Protein AF-A0A2D9E2N6-F1 (afdb_monomer)

Secondary structure (DSSP, 8-state):
-----------PPPEEEE-STTGGG--EEEEEEEETTEEEEEEEEEEEEE-SSTTEEEEEEEEEEEEEEE-SSPEEEEEEEEETTTTEEEEEEEET----EEEEEEEEEETTSPEEEEEEEEP-TTTTTTT---TTTEEEETTEEEEPPPTTT--GGGHHHHHHHH-SS------------GGGGSBTSEEEEE-

pLDDT: mean 78.21, std 20.63, range [32.94, 97.94]

Mean predicted aligned error: 11.0 Å

Structure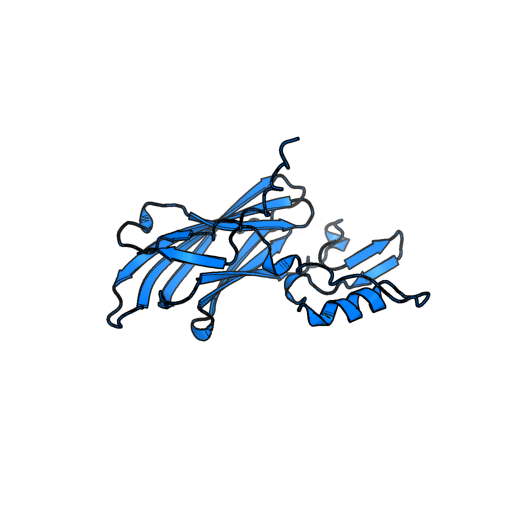 (mmCIF, N/CA/C/O backbone):
data_AF-A0A2D9E2N6-F1
#
_entry.id   AF-A0A2D9E2N6-F1
#
loop_
_atom_site.group_PDB
_atom_site.id
_atom_site.type_symbol
_atom_site.label_atom_id
_atom_site.label_alt_id
_atom_site.label_comp_id
_atom_site.label_asym_id
_atom_site.label_entity_id
_atom_site.label_seq_id
_atom_site.pdbx_PDB_ins_code
_atom_site.Cartn_x
_atom_site.Cartn_y
_atom_site.Cartn_z
_atom_site.occupancy
_atom_site.B_iso_or_equiv
_atom_site.auth_seq_id
_atom_site.auth_comp_id
_atom_site.auth_asym_id
_atom_site.auth_atom_id
_atom_site.pdbx_PDB_model_num
ATOM 1 N N . MET A 1 1 ? -44.372 2.810 -27.149 1.00 39.06 1 MET A N 1
ATOM 2 C CA . MET A 1 1 ? -42.988 3.318 -27.246 1.00 39.06 1 MET A CA 1
ATOM 3 C C . MET A 1 1 ? -42.534 3.591 -25.827 1.00 39.06 1 MET A C 1
ATOM 5 O O . MET A 1 1 ? -42.860 4.634 -25.280 1.00 39.06 1 MET A O 1
ATOM 9 N N . GLU A 1 2 ? -41.913 2.600 -25.196 1.00 34.12 2 GLU A N 1
ATOM 10 C CA . GLU A 1 2 ? -41.367 2.739 -23.847 1.00 34.12 2 GLU A CA 1
ATOM 11 C C . GLU A 1 2 ? -39.975 3.356 -23.962 1.00 34.12 2 GLU A C 1
ATOM 13 O O . GLU A 1 2 ? -39.078 2.809 -24.605 1.00 34.12 2 GLU A O 1
ATOM 18 N N . THR A 1 3 ? -39.817 4.546 -23.396 1.00 38.75 3 THR A N 1
ATOM 19 C CA . THR A 1 3 ? -38.529 5.211 -23.236 1.00 38.75 3 THR A CA 1
ATOM 20 C C . THR A 1 3 ? -37.685 4.398 -22.263 1.00 38.75 3 THR A C 1
ATOM 22 O O . THR A 1 3 ? -37.942 4.414 -21.062 1.00 38.75 3 THR A O 1
ATOM 25 N N . GLN A 1 4 ? -36.683 3.689 -22.787 1.00 39.91 4 GLN A N 1
ATOM 26 C CA . GLN A 1 4 ? -35.625 3.088 -21.982 1.00 39.91 4 GLN A CA 1
ATOM 27 C C . GLN A 1 4 ? -34.952 4.192 -21.160 1.00 39.91 4 GLN A C 1
ATOM 29 O O . GLN A 1 4 ? -34.248 5.052 -21.694 1.00 39.91 4 GLN A O 1
ATOM 34 N N . THR A 1 5 ? -35.185 4.175 -19.852 1.00 38.62 5 THR A N 1
ATOM 35 C CA . THR A 1 5 ? -34.386 4.899 -18.871 1.00 38.62 5 THR A CA 1
ATOM 36 C C . THR A 1 5 ? -32.952 4.405 -19.009 1.00 38.62 5 THR A C 1
ATOM 38 O O . THR A 1 5 ? -32.629 3.270 -18.666 1.00 38.62 5 THR A O 1
ATOM 41 N N . ARG A 1 6 ? -32.082 5.248 -19.576 1.00 34.31 6 ARG A N 1
ATOM 42 C CA . ARG A 1 6 ? -30.637 5.021 -19.556 1.00 34.31 6 ARG A CA 1
ATOM 43 C C . ARG A 1 6 ? -30.238 4.820 -18.099 1.00 34.31 6 ARG A C 1
ATOM 45 O O . ARG A 1 6 ? -30.447 5.719 -17.289 1.00 34.31 6 ARG A O 1
ATOM 52 N N . PHE A 1 7 ? -29.694 3.649 -17.780 1.00 37.78 7 PHE A N 1
ATOM 53 C CA . PHE A 1 7 ? -29.024 3.420 -16.510 1.00 37.78 7 PHE A CA 1
ATOM 54 C C . PHE A 1 7 ? -27.983 4.531 -16.339 1.00 37.78 7 PHE A C 1
ATOM 56 O O . PHE A 1 7 ? -27.039 4.633 -17.125 1.00 37.78 7 PHE A O 1
ATOM 63 N N . SER A 1 8 ? -28.192 5.402 -15.352 1.00 40.81 8 SER A N 1
ATOM 64 C CA . SER A 1 8 ? -27.125 6.240 -14.818 1.00 40.81 8 SER A CA 1
ATOM 65 C C . SER A 1 8 ? -25.953 5.321 -14.469 1.00 40.81 8 SER A C 1
ATOM 67 O O . SER A 1 8 ? -26.214 4.209 -13.993 1.00 40.81 8 SER A O 1
ATOM 69 N N . PRO A 1 9 ? -24.689 5.725 -14.701 1.00 41.38 9 PRO A N 1
ATOM 70 C CA . PRO A 1 9 ? -23.566 4.939 -14.213 1.00 41.38 9 PRO A CA 1
ATOM 71 C C . PRO A 1 9 ? -23.822 4.696 -12.728 1.00 41.38 9 PRO A C 1
ATOM 73 O O . PRO A 1 9 ? -24.046 5.658 -11.996 1.00 41.38 9 PRO A O 1
ATOM 76 N N . LEU A 1 10 ? -23.913 3.422 -12.325 1.00 42.06 10 LEU A N 1
ATOM 77 C CA . LEU A 1 10 ? -23.940 3.040 -10.918 1.00 42.06 10 LEU A CA 1
ATOM 78 C C . LEU A 1 10 ? -22.851 3.885 -10.253 1.00 42.06 10 LEU A C 1
ATOM 80 O O . LEU A 1 10 ? -21.692 3.780 -10.664 1.00 42.06 10 LEU A O 1
ATOM 84 N N . GLU A 1 11 ? -23.205 4.748 -9.299 1.00 46.69 11 GLU A N 1
ATOM 85 C CA . GLU A 1 11 ? -22.204 5.278 -8.380 1.00 46.69 11 GLU A CA 1
ATOM 86 C C . GLU A 1 11 ? -21.484 4.045 -7.842 1.00 46.69 11 GLU A C 1
ATOM 88 O O . GLU A 1 11 ? -22.114 3.173 -7.236 1.00 46.69 11 GLU A O 1
ATOM 93 N N . ALA A 1 12 ? -20.215 3.877 -8.224 1.00 55.06 12 ALA A N 1
ATOM 94 C CA . ALA A 1 12 ? -19.455 2.700 -7.849 1.00 55.06 12 ALA A CA 1
ATOM 95 C C . ALA A 1 12 ? -19.538 2.599 -6.326 1.00 55.06 12 ALA A C 1
ATOM 97 O O . ALA A 1 12 ? -19.229 3.572 -5.637 1.00 55.06 12 ALA A O 1
ATOM 98 N N . ALA A 1 13 ? -20.038 1.469 -5.819 1.00 59.41 13 ALA A N 1
ATOM 99 C CA . ALA A 1 13 ? -20.183 1.284 -4.385 1.00 59.41 13 ALA A CA 1
ATOM 100 C C . ALA A 1 13 ? -18.835 1.610 -3.717 1.00 59.41 13 ALA A C 1
ATOM 102 O O . ALA A 1 13 ? -17.804 1.132 -4.204 1.00 59.41 13 ALA A O 1
ATOM 103 N N . PRO A 1 14 ? -18.819 2.448 -2.663 1.00 71.12 14 PRO A N 1
ATOM 104 C CA . PRO A 1 14 ? -17.573 2.829 -2.017 1.00 71.12 14 PRO A CA 1
ATOM 105 C C . PRO A 1 14 ? -16.876 1.569 -1.508 1.00 71.12 14 PRO A C 1
ATOM 107 O O . PRO A 1 14 ? -17.533 0.648 -1.012 1.00 71.12 14 PRO A O 1
ATOM 110 N N . GLY A 1 15 ? -15.552 1.517 -1.642 1.00 80.94 15 GLY A N 1
ATOM 111 C CA . GLY A 1 15 ? -14.784 0.441 -1.035 1.00 80.94 15 GLY A CA 1
ATOM 112 C C . GLY A 1 15 ? -14.938 0.489 0.487 1.00 80.94 15 GLY A C 1
ATOM 113 O O . GLY A 1 15 ? -15.148 1.553 1.071 1.00 80.94 15 GLY A O 1
ATOM 114 N N . LEU A 1 16 ? -14.881 -0.673 1.132 1.00 89.75 16 LEU A N 1
ATOM 115 C CA . LEU A 1 16 ? -15.120 -0.814 2.566 1.00 89.75 16 LEU A CA 1
ATOM 116 C C . LEU A 1 16 ? -13.914 -1.462 3.228 1.00 89.75 16 LEU A C 1
ATOM 118 O O . LEU A 1 16 ? -13.343 -2.411 2.687 1.00 89.75 16 LEU A O 1
ATOM 122 N N . ILE A 1 17 ? -13.576 -0.981 4.420 1.00 92.88 17 ILE A N 1
ATOM 123 C CA . ILE A 1 17 ? -12.565 -1.588 5.277 1.00 92.88 17 ILE A CA 1
ATOM 124 C C . ILE A 1 17 ? -13.119 -1.789 6.680 1.00 92.88 17 ILE A C 1
ATOM 126 O O . ILE A 1 17 ? -13.617 -0.866 7.311 1.00 92.88 17 ILE A O 1
ATOM 130 N N . TYR A 1 18 ? -13.046 -3.019 7.170 1.00 94.50 18 TYR A N 1
ATOM 131 C CA . TYR A 1 18 ? -13.502 -3.388 8.498 1.00 94.50 18 TYR A CA 1
ATOM 132 C C . TYR A 1 18 ? -12.356 -3.296 9.510 1.00 94.50 18 TYR A C 1
ATOM 134 O O . TYR A 1 18 ? -11.369 -4.026 9.402 1.00 94.50 18 TYR A O 1
ATOM 142 N N . LEU A 1 19 ? -12.508 -2.428 10.507 1.00 93.88 19 LEU A N 1
ATOM 143 C CA . LEU A 1 19 ? -11.569 -2.200 11.609 1.00 93.88 19 LEU A CA 1
ATOM 144 C C . LEU A 1 19 ? -12.144 -2.620 12.972 1.00 93.88 19 LEU A C 1
ATOM 146 O O . LEU A 1 19 ? -11.616 -2.243 14.009 1.00 93.88 19 LEU A O 1
ATOM 150 N N . GLY A 1 20 ? -13.210 -3.420 12.995 1.00 91.19 20 GLY A N 1
ATOM 151 C CA . GLY A 1 20 ? -13.791 -3.910 14.242 1.00 91.19 20 GLY A CA 1
ATOM 152 C C . GLY A 1 20 ? -13.027 -5.052 14.914 1.00 91.19 20 GLY A C 1
ATOM 153 O O . GLY A 1 20 ? -12.022 -5.559 14.425 1.00 91.19 20 GLY A O 1
ATOM 154 N N . SER A 1 21 ? -13.565 -5.556 16.029 1.00 89.38 21 SER A N 1
ATOM 155 C CA . SER A 1 21 ? -12.918 -6.583 16.881 1.00 89.38 21 SER A CA 1
ATOM 156 C C . SER A 1 21 ? -12.482 -7.875 16.165 1.00 89.38 21 SER A C 1
ATOM 158 O O . SER A 1 21 ? -11.595 -8.589 16.640 1.00 89.38 21 SER A O 1
ATOM 160 N N . LYS A 1 22 ? -13.099 -8.200 15.022 1.00 92.56 22 LYS A N 1
ATOM 161 C CA . LYS A 1 22 ? -12.789 -9.391 14.213 1.00 92.56 22 LYS A CA 1
ATOM 162 C C . LYS A 1 22 ? -11.936 -9.086 12.978 1.00 92.56 22 LYS A C 1
ATOM 164 O O . LYS A 1 22 ? -11.723 -9.998 12.184 1.00 92.56 22 LYS A O 1
ATOM 169 N N . ALA A 1 23 ? -11.445 -7.856 12.808 1.00 93.75 23 ALA A N 1
ATOM 170 C CA . ALA A 1 23 ? -10.694 -7.430 11.626 1.00 93.75 23 ALA A CA 1
ATOM 171 C C . ALA A 1 23 ? -9.481 -8.327 11.331 1.00 93.75 23 ALA A C 1
ATOM 173 O O . ALA A 1 23 ? -9.210 -8.636 10.173 1.00 93.75 23 ALA A O 1
ATOM 174 N N . LYS A 1 24 ? -8.844 -8.868 12.377 1.00 95.06 24 LYS A N 1
ATOM 175 C CA . LYS A 1 24 ? -7.692 -9.779 12.267 1.00 95.06 24 LYS A CA 1
ATOM 176 C C . LYS A 1 24 ? -7.987 -11.097 11.545 1.00 95.06 24 LYS A C 1
ATOM 178 O O . LYS A 1 24 ? -7.063 -11.785 11.132 1.00 95.06 24 LYS A O 1
ATOM 183 N N . ASN A 1 25 ? -9.260 -11.474 11.429 1.00 95.25 25 ASN A N 1
ATOM 184 C CA . ASN A 1 25 ? -9.675 -12.706 10.760 1.00 95.25 25 ASN A CA 1
ATOM 185 C C . ASN A 1 25 ? -9.841 -12.517 9.246 1.00 95.25 25 ASN A C 1
ATOM 187 O O . ASN A 1 25 ? -10.042 -13.499 8.532 1.00 95.25 25 ASN A O 1
ATOM 191 N N . TYR A 1 26 ? -9.798 -11.275 8.760 1.00 94.50 26 TYR A N 1
ATOM 192 C CA . TYR A 1 26 ? -10.034 -10.950 7.364 1.00 94.50 26 TYR A CA 1
ATOM 193 C C . TYR A 1 26 ? -8.767 -10.406 6.724 1.00 94.50 26 TYR A C 1
ATOM 195 O O . TYR A 1 26 ? -8.172 -9.436 7.191 1.00 94.50 26 TYR A O 1
ATOM 203 N N . ARG A 1 27 ? -8.410 -11.005 5.590 1.00 95.38 27 ARG A N 1
ATOM 204 C CA . ARG A 1 27 ? -7.435 -10.444 4.665 1.00 95.38 27 ARG A CA 1
ATOM 205 C C . ARG A 1 27 ? -8.183 -9.532 3.699 1.00 95.38 27 ARG A C 1
ATOM 207 O O . ARG A 1 27 ? -8.903 -10.017 2.829 1.00 95.38 27 ARG A O 1
ATOM 214 N N . GLN A 1 28 ? -8.061 -8.226 3.899 1.00 94.25 28 GLN A N 1
ATOM 215 C CA . GLN A 1 28 ? -8.859 -7.226 3.190 1.00 94.25 28 GLN A CA 1
ATOM 216 C C . GLN A 1 28 ? -8.033 -6.594 2.073 1.00 94.25 28 GLN A C 1
ATOM 218 O O . GLN A 1 28 ? -6.901 -6.186 2.316 1.00 94.25 28 GLN A O 1
ATOM 223 N N . VAL A 1 29 ? -8.574 -6.513 0.856 1.00 93.00 29 VAL A N 1
ATOM 224 C CA . VAL A 1 29 ? -7.901 -5.821 -0.256 1.00 93.00 29 VAL A CA 1
ATOM 225 C C . VAL A 1 29 ? -7.951 -4.323 0.018 1.00 93.00 29 VAL A C 1
ATOM 227 O O . VAL A 1 29 ? -9.037 -3.765 0.133 1.00 93.00 29 VAL A O 1
ATOM 230 N N . VAL A 1 30 ? -6.785 -3.685 0.106 1.00 92.50 30 VAL A N 1
ATOM 231 C CA . VAL A 1 30 ? -6.668 -2.246 0.396 1.00 92.50 30 VAL A CA 1
ATOM 232 C C . VAL A 1 30 ? -6.219 -1.425 -0.803 1.00 92.50 30 VAL A C 1
ATOM 234 O O . VAL A 1 30 ? -6.376 -0.215 -0.818 1.00 92.50 30 VAL A O 1
ATOM 237 N N . TYR A 1 31 ? -5.626 -2.065 -1.809 1.00 91.06 31 TYR A N 1
ATOM 238 C CA . TYR A 1 31 ? -5.172 -1.388 -3.017 1.00 91.06 31 TYR A CA 1
ATOM 239 C C . TYR A 1 31 ? -5.008 -2.401 -4.147 1.00 91.06 31 TYR A C 1
ATOM 241 O O . TYR A 1 31 ? -4.494 -3.498 -3.926 1.00 91.06 31 TYR A O 1
ATOM 249 N N . ALA A 1 32 ? -5.399 -2.044 -5.367 1.00 89.38 32 ALA A N 1
ATOM 250 C CA . ALA A 1 32 ? -5.120 -2.840 -6.558 1.00 89.38 32 ALA A CA 1
ATOM 251 C C . ALA A 1 32 ? -4.825 -1.939 -7.759 1.00 89.38 32 ALA A C 1
ATOM 253 O O . ALA A 1 32 ? -5.494 -0.928 -7.983 1.00 89.38 32 ALA A O 1
ATOM 254 N N . SER A 1 33 ? -3.813 -2.308 -8.544 1.00 87.81 33 SER A N 1
ATOM 255 C CA . SER A 1 33 ? -3.361 -1.505 -9.680 1.00 87.81 33 SER A CA 1
ATOM 256 C C . SER A 1 33 ? -2.584 -2.343 -10.696 1.00 87.81 33 SER A C 1
ATOM 258 O O . SER A 1 33 ? -2.260 -3.509 -10.461 1.00 87.81 33 SER A O 1
ATOM 260 N N . GLN A 1 34 ? -2.290 -1.731 -11.840 1.00 87.62 34 GLN A N 1
ATOM 261 C CA . GLN A 1 34 ? -1.449 -2.288 -12.887 1.00 87.62 34 GLN A CA 1
ATOM 262 C C . GLN A 1 34 ? -0.355 -1.276 -13.232 1.00 87.62 34 GLN A C 1
ATOM 264 O O . GLN A 1 34 ? -0.668 -0.153 -13.618 1.00 87.62 34 GLN A O 1
ATOM 269 N N . ILE A 1 35 ? 0.909 -1.682 -13.101 1.00 88.06 35 ILE A N 1
ATOM 270 C CA . ILE A 1 35 ? 2.086 -0.879 -13.476 1.00 88.06 35 ILE A CA 1
ATOM 271 C C . ILE A 1 35 ? 3.086 -1.759 -14.215 1.00 88.06 35 ILE A C 1
ATOM 273 O O . ILE A 1 35 ? 3.171 -2.956 -13.937 1.00 88.06 35 ILE A O 1
ATOM 277 N N . TYR A 1 36 ? 3.813 -1.200 -15.181 1.00 88.19 36 TYR A N 1
ATOM 278 C CA . TYR A 1 36 ? 4.722 -1.964 -16.050 1.00 88.19 36 TYR A CA 1
ATOM 279 C C . TYR A 1 36 ? 4.071 -3.218 -16.673 1.00 88.19 36 TYR A C 1
ATOM 281 O O . TYR A 1 36 ? 4.642 -4.314 -16.692 1.00 88.19 36 TYR A O 1
ATOM 289 N N . GLY A 1 37 ? 2.801 -3.108 -17.077 1.00 84.50 37 GLY A N 1
ATOM 290 C CA . GLY A 1 37 ? 2.029 -4.242 -17.595 1.00 84.50 37 GLY A CA 1
ATOM 291 C C . GLY A 1 37 ? 1.763 -5.367 -16.579 1.00 84.50 37 GLY A C 1
ATOM 292 O O . GLY A 1 37 ? 1.299 -6.435 -16.974 1.00 84.50 37 GLY A O 1
ATOM 293 N N . SER A 1 38 ? 2.030 -5.138 -15.291 1.00 89.50 38 SER A N 1
ATOM 294 C CA . SER A 1 38 ? 1.941 -6.122 -14.211 1.00 89.50 38 SER A CA 1
ATOM 295 C C . SER A 1 38 ? 0.833 -5.745 -13.228 1.00 89.50 38 SER A C 1
ATOM 297 O O . SER A 1 38 ? 0.848 -4.661 -12.650 1.00 89.50 38 SER A O 1
ATOM 299 N N . PHE A 1 39 ? -0.157 -6.626 -13.069 1.00 91.56 39 PHE A N 1
ATOM 300 C CA . PHE A 1 39 ? -1.274 -6.455 -12.142 1.00 91.56 39 PHE A CA 1
ATOM 301 C C . PHE A 1 39 ? -0.941 -7.047 -10.773 1.00 91.56 39 PHE A C 1
ATOM 303 O O . PHE A 1 39 ? -0.502 -8.201 -10.663 1.00 91.56 39 PHE A O 1
ATOM 310 N N . PHE A 1 40 ? -1.205 -6.263 -9.733 1.00 92.50 40 PHE A N 1
ATOM 311 C CA . PHE A 1 40 ? -0.945 -6.624 -8.349 1.00 92.50 40 PHE A CA 1
ATOM 312 C C . PHE A 1 40 ? -2.032 -6.070 -7.425 1.00 92.50 40 PHE A C 1
ATOM 314 O O . PHE A 1 40 ? -2.762 -5.131 -7.755 1.00 92.50 40 PHE A O 1
ATOM 321 N N . LEU A 1 41 ? -2.108 -6.659 -6.238 1.00 93.81 41 LEU A N 1
ATOM 322 C CA . LEU A 1 41 ? -2.974 -6.211 -5.157 1.00 93.81 41 LEU A CA 1
ATOM 323 C C . LEU A 1 41 ? -2.193 -6.162 -3.850 1.00 93.81 41 LEU A C 1
ATOM 325 O O . LEU A 1 41 ? -1.259 -6.936 -3.651 1.00 93.81 41 LEU A O 1
ATOM 329 N N . VAL A 1 42 ? -2.595 -5.270 -2.956 1.00 95.19 42 VAL A N 1
ATOM 330 C CA . VAL A 1 42 ? -2.105 -5.181 -1.585 1.00 95.19 42 VAL A CA 1
ATOM 331 C C . VAL A 1 42 ? -3.264 -5.522 -0.669 1.00 95.19 42 VAL A C 1
ATOM 333 O O . VAL A 1 42 ? -4.347 -4.943 -0.762 1.00 95.19 42 VAL A O 1
ATOM 336 N N . ASN A 1 43 ? -3.030 -6.485 0.210 1.00 96.19 43 ASN A N 1
ATOM 337 C CA . ASN A 1 43 ? -3.953 -6.851 1.268 1.00 96.19 43 ASN A CA 1
ATOM 338 C C . ASN A 1 43 ? -3.463 -6.312 2.606 1.00 96.19 43 ASN A C 1
ATOM 340 O O . ASN A 1 43 ? -2.259 -6.313 2.836 1.00 96.19 43 ASN A O 1
ATOM 344 N N . GLY A 1 44 ? -4.382 -5.942 3.492 1.00 96.62 44 GLY A N 1
ATOM 345 C CA . GLY A 1 44 ? -4.115 -5.627 4.891 1.00 96.62 44 GLY A CA 1
ATOM 346 C C . GLY A 1 44 ? -4.855 -6.583 5.827 1.00 96.62 44 GLY A C 1
ATOM 347 O O . GLY A 1 44 ? -6.034 -6.884 5.619 1.00 96.62 44 GLY A O 1
ATOM 348 N N . THR A 1 45 ? -4.163 -7.051 6.863 1.00 97.81 45 THR A N 1
ATOM 349 C CA . THR A 1 45 ? -4.760 -7.756 8.008 1.00 97.81 45 THR A CA 1
ATOM 350 C C . THR A 1 45 ? -4.599 -6.879 9.242 1.00 97.81 45 THR A C 1
ATOM 352 O O . THR A 1 45 ? -3.476 -6.533 9.609 1.00 97.81 45 THR A O 1
ATOM 355 N N . PHE A 1 46 ? -5.714 -6.496 9.863 1.00 96.69 46 PHE A N 1
ATOM 356 C CA . PHE A 1 46 ? -5.754 -5.434 10.869 1.00 96.69 46 PHE A CA 1
ATOM 357 C C . PHE A 1 46 ? -6.054 -5.999 12.254 1.00 96.69 46 PHE A C 1
ATOM 359 O O . PHE A 1 46 ? -7.078 -6.643 12.459 1.00 96.69 46 PHE A O 1
ATOM 366 N N . SER A 1 47 ? -5.181 -5.733 13.220 1.00 96.44 47 SER A N 1
ATOM 367 C CA . SER A 1 47 ? -5.441 -5.975 14.639 1.00 96.44 47 SER A CA 1
ATOM 368 C C . SER A 1 47 ? -5.764 -4.650 15.311 1.00 96.44 47 SER A C 1
ATOM 370 O O . SER A 1 47 ? -4.946 -3.733 15.308 1.00 96.44 47 SER A O 1
ATOM 372 N N . THR A 1 48 ? -6.972 -4.538 15.850 1.00 94.56 48 THR A N 1
ATOM 373 C CA . THR A 1 48 ? -7.566 -3.263 16.260 1.00 94.56 48 THR A CA 1
ATOM 374 C C . THR A 1 48 ? -8.115 -3.332 17.676 1.00 94.56 48 THR A C 1
ATOM 376 O O . THR A 1 48 ? -8.725 -4.329 18.065 1.00 94.56 48 THR A O 1
ATOM 379 N N . GLU A 1 49 ? -7.976 -2.237 18.409 1.00 91.31 49 GLU A N 1
ATOM 380 C CA . GLU A 1 49 ? -8.524 -2.033 19.745 1.00 91.31 49 GLU A CA 1
ATOM 381 C C . GLU A 1 49 ? -9.297 -0.703 19.786 1.00 91.31 49 GLU A C 1
ATOM 383 O O . GLU A 1 49 ? -8.956 0.230 19.047 1.00 91.31 49 GLU A O 1
ATOM 388 N N . PRO A 1 50 ? -10.357 -0.596 20.606 1.00 85.12 50 PRO A N 1
ATOM 389 C CA . PRO A 1 50 ? -11.039 0.676 20.819 1.00 85.12 50 PRO A CA 1
ATOM 390 C C . PRO A 1 50 ? -10.055 1.729 21.341 1.00 85.12 50 PRO A C 1
ATOM 392 O O . PRO A 1 50 ? -9.268 1.444 22.245 1.00 85.12 50 PRO A O 1
ATOM 395 N N . SER A 1 51 ? -10.095 2.942 20.786 1.00 84.81 51 SER A N 1
ATOM 396 C CA . SER A 1 51 ? -9.329 4.059 21.341 1.00 84.81 51 SER A CA 1
ATOM 397 C C . SER A 1 51 ? -10.032 4.637 22.573 1.00 84.81 51 SER A C 1
ATOM 399 O O . SER A 1 51 ? -11.239 4.474 22.750 1.00 84.81 51 SER A O 1
ATOM 401 N N . SER A 1 52 ? -9.284 5.341 23.425 1.00 81.81 52 SER A N 1
ATOM 402 C CA . SER A 1 52 ? -9.855 6.131 24.525 1.00 81.81 52 SER A CA 1
ATOM 403 C C . SER A 1 52 ? -10.615 7.366 24.033 1.00 81.81 52 SER A C 1
ATOM 405 O O . SER A 1 52 ? -11.407 7.933 24.780 1.00 81.81 52 SER A O 1
ATOM 407 N N . GLU A 1 53 ? -10.349 7.801 22.800 1.00 85.50 53 GLU A N 1
ATOM 408 C CA . GLU A 1 53 ? -11.012 8.935 22.163 1.00 85.50 53 GLU A CA 1
ATOM 409 C C . GLU A 1 53 ? -12.174 8.464 21.285 1.00 85.50 53 GLU A C 1
ATOM 411 O O . GLU A 1 53 ? -12.024 7.571 20.449 1.00 85.50 53 GLU A O 1
ATOM 416 N N . GLU A 1 54 ? -13.338 9.087 21.468 1.00 84.44 54 GLU A N 1
ATOM 417 C CA . GLU A 1 54 ? -14.535 8.787 20.687 1.00 84.44 54 GLU A CA 1
ATOM 418 C C . GLU A 1 54 ? -14.306 9.089 19.197 1.00 84.44 54 GLU A C 1
ATOM 420 O O . GLU A 1 54 ? -13.725 10.113 18.837 1.00 84.44 54 GLU A O 1
ATOM 425 N N . GLY A 1 55 ? -14.744 8.179 18.323 1.00 85.06 55 GLY A N 1
ATOM 426 C CA . GLY A 1 55 ? -14.553 8.292 16.873 1.00 85.06 55 GLY A CA 1
ATOM 427 C C . GLY A 1 55 ? -13.193 7.809 16.357 1.00 85.06 55 GLY A C 1
ATOM 428 O O . GLY A 1 55 ? -12.989 7.805 15.145 1.00 85.06 55 GLY A O 1
ATOM 429 N N . TYR A 1 56 ? -12.290 7.354 17.233 1.00 90.38 56 TYR A N 1
ATOM 430 C CA . TYR A 1 56 ? -10.991 6.806 16.841 1.00 90.38 56 TYR A CA 1
ATOM 431 C C . TYR A 1 56 ? -10.865 5.309 17.130 1.00 90.38 56 TYR A C 1
ATOM 433 O O . TYR A 1 56 ? -11.368 4.786 18.127 1.00 90.38 56 TYR A O 1
ATOM 441 N N . GLN A 1 57 ? -10.099 4.628 16.281 1.00 91.00 57 GLN A N 1
ATOM 442 C CA . GLN A 1 57 ? -9.681 3.243 16.473 1.00 91.00 57 GLN A CA 1
ATOM 443 C C . GLN A 1 57 ? -8.158 3.188 16.559 1.00 91.00 57 GLN A C 1
ATOM 445 O O . GLN A 1 57 ? -7.458 3.813 15.759 1.00 91.00 57 GLN A O 1
ATOM 450 N N . THR A 1 58 ? -7.637 2.421 17.514 1.00 93.62 58 THR A N 1
ATOM 451 C CA . THR A 1 58 ? -6.204 2.139 17.582 1.00 93.62 58 THR A CA 1
ATOM 452 C C . THR A 1 58 ? -5.936 0.836 16.850 1.00 93.62 58 THR A C 1
ATOM 454 O O . THR A 1 58 ? -6.402 -0.231 17.247 1.00 93.62 58 THR A O 1
ATOM 457 N N . ILE A 1 59 ? -5.157 0.898 15.781 1.00 94.25 59 ILE A N 1
ATOM 458 C CA . ILE A 1 59 ? -4.647 -0.281 15.104 1.00 94.25 59 ILE A CA 1
ATOM 459 C C . ILE A 1 59 ? -3.314 -0.659 15.752 1.00 94.25 59 ILE A C 1
ATOM 461 O O . ILE A 1 59 ? -2.295 0.012 15.574 1.00 94.25 59 ILE A O 1
ATOM 465 N N . THR A 1 60 ? -3.309 -1.746 16.521 1.00 94.25 60 THR A N 1
ATOM 466 C CA . THR A 1 60 ? -2.108 -2.231 17.212 1.00 94.25 60 THR A CA 1
ATOM 467 C C . THR A 1 60 ? -1.087 -2.765 16.219 1.00 94.25 60 THR A C 1
ATOM 469 O O . THR A 1 60 ? 0.114 -2.527 16.358 1.00 94.25 60 THR A O 1
ATOM 472 N N . THR A 1 61 ? -1.542 -3.479 15.190 1.00 96.88 61 THR A N 1
ATOM 473 C CA . THR A 1 61 ? -0.691 -4.007 14.121 1.00 96.88 61 THR A CA 1
ATOM 474 C C . THR A 1 61 ? -1.475 -4.140 12.820 1.00 96.88 61 THR A C 1
ATOM 476 O O . THR A 1 61 ? -2.603 -4.633 12.818 1.00 96.88 61 THR A O 1
ATOM 479 N N . VAL A 1 62 ? -0.850 -3.747 11.711 1.00 96.88 62 VAL A N 1
ATOM 480 C CA . VAL A 1 62 ? -1.288 -4.052 10.347 1.00 96.88 62 VAL A CA 1
ATOM 481 C C . VAL A 1 62 ? -0.216 -4.862 9.655 1.00 96.88 62 VAL A C 1
ATOM 483 O O . VAL A 1 62 ? 0.943 -4.454 9.626 1.00 96.88 62 VAL A O 1
ATOM 486 N N . GLU A 1 63 ? -0.612 -5.980 9.062 1.00 97.94 63 GLU A N 1
ATOM 487 C CA . GLU A 1 63 ? 0.235 -6.755 8.162 1.00 97.94 63 GLU A CA 1
ATOM 488 C C . GLU A 1 63 ? -0.230 -6.543 6.725 1.00 97.94 63 GLU A C 1
ATOM 490 O O . GLU A 1 63 ? -1.320 -6.974 6.340 1.00 97.94 63 GLU A O 1
ATOM 495 N N . PHE A 1 64 ? 0.607 -5.870 5.940 1.00 97.88 64 PHE A N 1
ATOM 496 C CA . PHE A 1 64 ? 0.416 -5.691 4.513 1.00 97.88 64 PHE A CA 1
ATOM 497 C C . PHE A 1 64 ? 1.096 -6.813 3.739 1.00 97.88 64 PHE A C 1
ATOM 499 O O . PHE A 1 64 ? 2.248 -7.158 4.008 1.00 97.88 64 PHE A O 1
ATOM 506 N N . GLU A 1 65 ? 0.397 -7.352 2.745 1.00 97.62 65 GLU A N 1
ATOM 507 C CA . GLU A 1 65 ? 0.927 -8.354 1.828 1.00 97.62 65 GLU A CA 1
ATOM 508 C C . GLU A 1 65 ? 0.546 -8.022 0.385 1.00 97.62 65 GLU A C 1
ATOM 510 O O . GLU A 1 65 ? -0.632 -8.072 0.013 1.00 97.62 65 GLU A O 1
ATOM 515 N N . LEU A 1 66 ? 1.559 -7.735 -0.428 1.00 96.81 66 LEU A N 1
ATOM 516 C CA . LEU A 1 66 ? 1.452 -7.551 -1.865 1.00 96.81 66 LEU A CA 1
ATOM 517 C C . LEU A 1 66 ? 1.481 -8.907 -2.578 1.00 96.81 66 LEU A C 1
ATOM 519 O O . LEU A 1 66 ? 2.357 -9.738 -2.341 1.00 96.81 66 LEU A O 1
ATOM 523 N N . VAL A 1 67 ? 0.528 -9.112 -3.486 1.00 95.19 67 VAL A N 1
ATOM 524 C CA . VAL A 1 67 ? 0.442 -10.287 -4.357 1.00 95.19 67 VAL A CA 1
ATOM 525 C C . VAL A 1 67 ? 0.548 -9.841 -5.810 1.00 95.19 67 VAL A C 1
ATOM 527 O O . VAL A 1 67 ? -0.325 -9.137 -6.317 1.00 95.19 67 VAL A O 1
ATOM 530 N N . ASN A 1 68 ? 1.608 -10.284 -6.485 1.00 93.31 68 ASN A N 1
ATOM 531 C CA . ASN A 1 68 ? 1.743 -10.169 -7.936 1.00 93.31 68 ASN A CA 1
ATOM 532 C C . ASN A 1 68 ? 0.893 -11.262 -8.593 1.00 93.31 68 ASN A C 1
ATOM 534 O O . ASN A 1 68 ? 1.072 -12.440 -8.287 1.00 93.31 68 ASN A O 1
ATOM 538 N N . TYR A 1 69 ? -0.042 -10.892 -9.470 1.00 87.19 69 TYR A N 1
ATOM 539 C CA . TYR A 1 69 ? -0.954 -11.858 -10.093 1.00 87.19 69 TYR A CA 1
ATOM 540 C C . TYR A 1 69 ? -0.498 -12.260 -11.496 1.00 87.19 69 TYR A C 1
ATOM 542 O O . TYR A 1 69 ? -0.348 -13.441 -11.802 1.00 87.19 69 TYR A O 1
ATOM 550 N N . LYS A 1 70 ? -0.281 -11.272 -12.368 1.00 82.62 70 LYS A N 1
ATOM 551 C CA . LYS A 1 70 ? 0.156 -11.485 -13.750 1.00 82.62 70 LYS A CA 1
ATOM 552 C C . LYS A 1 70 ? 0.954 -10.280 -14.208 1.00 82.62 70 LYS A C 1
ATOM 554 O O . LYS A 1 70 ? 0.490 -9.158 -14.035 1.00 82.62 70 LYS A O 1
ATOM 559 N N . GLY A 1 71 ? 2.105 -10.502 -14.829 1.00 84.75 71 GLY A N 1
ATOM 560 C CA . GLY A 1 71 ? 2.944 -9.403 -15.279 1.00 84.75 71 GLY A CA 1
ATOM 561 C C . GLY A 1 71 ? 4.316 -9.834 -15.758 1.00 84.75 71 GLY A C 1
ATOM 562 O O . GLY A 1 71 ? 4.702 -10.990 -15.598 1.00 84.75 71 GLY A O 1
ATOM 563 N N . LEU A 1 72 ? 5.027 -8.881 -16.354 1.00 85.19 72 LEU A N 1
ATOM 564 C CA . LEU A 1 72 ? 6.418 -9.039 -16.772 1.00 85.19 72 LEU A CA 1
ATOM 565 C C . LEU A 1 72 ? 7.385 -8.811 -15.607 1.00 85.19 72 LEU A C 1
ATOM 567 O O . LEU A 1 72 ? 8.453 -9.420 -15.580 1.00 85.19 72 LEU A O 1
ATOM 571 N N . PHE A 1 73 ? 7.011 -7.963 -14.646 1.00 88.25 73 PHE A N 1
ATOM 572 C CA . PHE A 1 73 ? 7.850 -7.602 -13.510 1.00 88.25 73 PHE A CA 1
ATOM 573 C C . PHE A 1 73 ? 7.139 -7.895 -12.195 1.00 88.25 73 PHE A C 1
ATOM 575 O O . PHE A 1 73 ? 5.948 -7.628 -12.036 1.00 88.25 73 PHE A O 1
ATOM 582 N N . ASN A 1 74 ? 7.902 -8.396 -11.226 1.00 92.44 74 ASN A N 1
ATOM 583 C CA . ASN A 1 74 ? 7.451 -8.405 -9.845 1.00 92.44 74 ASN A CA 1
ATOM 584 C C . ASN A 1 74 ? 7.482 -6.976 -9.311 1.00 92.44 74 ASN A C 1
ATOM 586 O O . ASN A 1 74 ? 8.486 -6.272 -9.447 1.00 92.44 74 ASN A O 1
ATOM 590 N N . ILE A 1 75 ? 6.374 -6.565 -8.707 1.00 94.69 75 ILE A N 1
ATOM 591 C CA . ILE A 1 75 ? 6.285 -5.340 -7.928 1.00 94.69 75 ILE A CA 1
ATOM 592 C C . ILE A 1 75 ? 6.524 -5.712 -6.470 1.00 94.69 75 ILE A C 1
ATOM 594 O O . ILE A 1 75 ? 5.920 -6.660 -5.965 1.00 94.69 75 ILE A O 1
ATOM 598 N N . GLY A 1 76 ? 7.416 -4.984 -5.811 1.00 95.62 76 GLY A N 1
ATOM 599 C CA . GLY A 1 76 ? 7.671 -5.112 -4.388 1.00 95.62 76 GLY A CA 1
ATOM 600 C C . GLY A 1 76 ? 6.996 -4.006 -3.586 1.00 95.62 76 GLY A C 1
ATOM 601 O O . GLY A 1 76 ? 6.840 -2.889 -4.072 1.00 95.62 76 GLY A O 1
ATOM 602 N N . LEU A 1 77 ? 6.597 -4.335 -2.360 1.00 97.00 77 LEU A N 1
ATOM 603 C CA . LEU A 1 77 ? 6.188 -3.421 -1.302 1.00 97.00 77 LEU A CA 1
ATOM 604 C C . LEU A 1 77 ? 7.398 -3.183 -0.393 1.00 97.00 77 LEU A C 1
ATOM 606 O O . LEU A 1 77 ? 7.691 -3.988 0.495 1.00 97.00 77 LEU A O 1
ATOM 610 N N . GLU A 1 78 ? 8.120 -2.099 -0.653 1.00 96.25 78 GLU A N 1
ATOM 611 C CA . GLU A 1 78 ? 9.370 -1.764 0.034 1.00 96.25 78 GLU A CA 1
ATOM 612 C C . GLU A 1 78 ? 9.138 -1.142 1.397 1.00 96.25 78 GLU A C 1
ATOM 614 O O . GLU A 1 78 ? 9.878 -1.426 2.340 1.00 96.25 78 GLU A O 1
ATOM 619 N N . ASP A 1 79 ? 8.100 -0.327 1.529 1.00 96.44 79 ASP A N 1
ATOM 620 C CA . ASP A 1 79 ? 7.761 0.290 2.799 1.00 96.44 79 ASP A CA 1
ATOM 621 C C . ASP A 1 79 ? 6.283 0.675 2.863 1.00 96.44 79 ASP A C 1
ATOM 623 O O . ASP A 1 79 ? 5.605 0.792 1.837 1.00 96.44 79 ASP A O 1
ATOM 627 N N . VAL A 1 80 ? 5.788 0.857 4.085 1.00 96.94 80 VAL A N 1
ATOM 628 C CA . VAL A 1 80 ? 4.465 1.422 4.342 1.00 96.94 80 VAL A CA 1
ATOM 629 C C . VAL A 1 80 ? 4.562 2.426 5.478 1.00 96.94 80 VAL A C 1
ATOM 631 O O . VAL A 1 80 ? 4.916 2.063 6.599 1.00 96.94 80 VAL A O 1
ATOM 634 N N . SER A 1 81 ? 4.175 3.668 5.202 1.00 94.75 81 SER A N 1
ATOM 635 C CA . SER A 1 81 ? 4.093 4.732 6.203 1.00 94.75 81 SER A CA 1
ATOM 636 C C . SER A 1 81 ? 2.654 5.229 6.362 1.00 94.75 81 SER A C 1
ATOM 638 O O . SER A 1 81 ? 1.806 4.993 5.500 1.00 94.75 81 SER A O 1
ATOM 640 N N . PHE A 1 82 ? 2.347 5.856 7.499 1.00 94.81 82 PHE A N 1
ATOM 641 C CA . PHE A 1 82 ? 1.014 6.377 7.799 1.00 94.81 82 PHE A CA 1
ATOM 642 C C . PHE A 1 82 ? 1.079 7.863 8.161 1.00 94.81 82 PHE A C 1
ATOM 644 O O . PHE A 1 82 ? 1.870 8.260 9.015 1.00 94.81 82 PHE A O 1
ATOM 651 N N . ASP A 1 83 ? 0.234 8.663 7.515 1.00 91.44 83 ASP A N 1
ATOM 652 C CA . ASP A 1 83 ? 0.014 10.083 7.791 1.00 91.44 83 ASP A CA 1
ATOM 653 C C . ASP A 1 83 ? -1.296 10.232 8.583 1.00 91.44 83 ASP A C 1
ATOM 655 O O . ASP A 1 83 ? -2.396 10.162 8.022 1.00 91.44 83 ASP A O 1
ATOM 659 N N . GLU A 1 84 ? -1.176 10.431 9.902 1.00 89.19 84 GLU A N 1
ATOM 660 C CA . GLU A 1 84 ? -2.323 10.577 10.813 1.00 89.19 84 GLU A CA 1
ATOM 661 C C . GLU A 1 84 ? -3.192 11.794 10.472 1.00 89.19 84 GLU A C 1
ATOM 663 O O . GLU A 1 84 ? -4.413 11.744 10.623 1.00 89.19 84 GLU A O 1
ATOM 668 N N . ALA A 1 85 ? -2.596 12.882 9.969 1.00 87.31 85 ALA A N 1
ATOM 669 C CA . ALA A 1 85 ? -3.335 14.106 9.661 1.00 87.31 85 ALA A CA 1
ATOM 670 C C . ALA A 1 85 ? -4.281 13.915 8.467 1.00 87.31 85 ALA A C 1
ATOM 672 O O . ALA A 1 85 ? -5.348 14.533 8.409 1.00 87.31 85 ALA A O 1
ATOM 673 N N . LYS A 1 86 ? -3.895 13.048 7.525 1.00 86.50 86 LYS A N 1
ATOM 674 C CA . LYS A 1 86 ? -4.661 12.746 6.308 1.00 86.50 86 LYS A CA 1
ATOM 675 C C . LYS A 1 86 ? -5.431 11.434 6.367 1.00 86.50 86 LYS A C 1
ATOM 677 O O . LYS A 1 86 ? -6.157 11.144 5.422 1.00 86.50 86 LYS A O 1
ATOM 682 N N . ASN A 1 87 ? -5.279 10.654 7.438 1.00 90.00 87 ASN A N 1
ATOM 683 C CA . ASN A 1 87 ? -5.834 9.306 7.543 1.00 90.00 87 ASN A CA 1
ATOM 684 C C . ASN A 1 87 ? -5.408 8.433 6.344 1.00 90.00 87 ASN A C 1
ATOM 686 O O . AS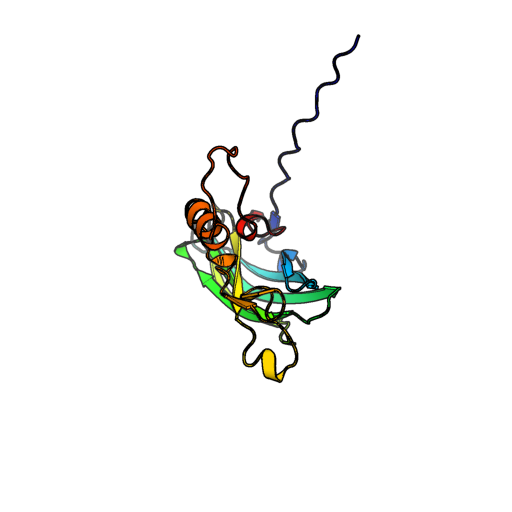N A 1 87 ? -6.237 7.858 5.636 1.00 90.00 87 ASN A O 1
ATOM 690 N N . CYS A 1 88 ? -4.103 8.418 6.052 1.00 91.50 88 CYS A N 1
ATOM 691 C CA . CYS A 1 88 ? -3.579 7.919 4.783 1.00 91.50 88 CYS A CA 1
ATOM 692 C C . CYS A 1 88 ? -2.365 7.006 4.963 1.00 91.50 88 CYS A C 1
ATOM 694 O O . CYS A 1 88 ? -1.378 7.379 5.591 1.00 91.50 88 CYS A O 1
ATOM 696 N N . PHE A 1 89 ? -2.411 5.831 4.342 1.00 93.19 89 PHE A N 1
ATOM 697 C CA . PHE A 1 89 ? -1.266 4.951 4.161 1.00 93.19 89 PHE A CA 1
ATOM 698 C C . PHE A 1 89 ? -0.552 5.255 2.848 1.00 93.19 89 PHE A C 1
ATOM 700 O O . PHE A 1 89 ? -1.161 5.245 1.778 1.00 93.19 89 PHE A O 1
ATOM 707 N N . HIS A 1 90 ? 0.757 5.445 2.925 1.00 92.38 90 HIS A N 1
ATOM 708 C CA . HIS A 1 90 ? 1.637 5.553 1.773 1.00 92.38 90 HIS A CA 1
ATOM 709 C C . HIS A 1 90 ? 2.288 4.192 1.527 1.00 92.38 90 HIS A C 1
ATOM 711 O O . HIS A 1 90 ? 2.991 3.655 2.382 1.00 92.38 90 HIS A O 1
ATOM 717 N N . LEU A 1 91 ? 2.001 3.607 0.368 1.00 94.12 91 LEU A N 1
ATOM 718 C CA . LEU A 1 91 ? 2.499 2.313 -0.083 1.00 94.12 91 LEU A CA 1
ATOM 719 C C . LEU A 1 91 ? 3.697 2.551 -1.003 1.00 94.12 91 LEU A C 1
ATOM 721 O O . LEU A 1 91 ? 3.516 2.878 -2.179 1.00 94.12 91 LEU A O 1
ATOM 725 N N . HIS A 1 92 ? 4.910 2.384 -0.481 1.00 94.81 92 HIS A N 1
ATOM 726 C CA . HIS A 1 92 ? 6.134 2.576 -1.254 1.00 94.81 92 HIS A CA 1
ATOM 727 C C . HIS A 1 92 ? 6.460 1.298 -2.029 1.00 94.81 92 HIS A C 1
ATOM 729 O O . HIS A 1 92 ? 6.730 0.246 -1.443 1.00 94.81 92 HIS A O 1
ATOM 735 N N . LEU A 1 93 ? 6.405 1.388 -3.355 1.00 94.06 93 LEU A N 1
ATOM 736 C CA . LEU A 1 93 ? 6.575 0.275 -4.277 1.00 94.06 93 LEU A CA 1
ATOM 737 C C . LEU A 1 93 ? 7.848 0.420 -5.111 1.00 94.06 93 LEU A C 1
ATOM 739 O O . LEU A 1 93 ? 8.233 1.523 -5.498 1.00 94.06 93 LEU A O 1
ATOM 743 N N . GLU A 1 94 ? 8.438 -0.713 -5.482 1.00 94.38 94 GLU A N 1
ATOM 744 C CA . GLU A 1 94 ? 9.572 -0.784 -6.409 1.00 94.38 94 GLU A CA 1
ATOM 745 C C . GLU A 1 94 ? 9.372 -1.933 -7.406 1.00 94.38 94 GLU A C 1
ATOM 747 O O . GLU A 1 94 ? 8.955 -3.031 -7.039 1.00 94.38 94 GLU A O 1
ATOM 752 N N . ALA A 1 95 ? 9.652 -1.697 -8.688 1.00 93.31 95 ALA A N 1
ATOM 753 C CA . ALA A 1 95 ? 9.640 -2.764 -9.687 1.00 93.31 95 ALA A CA 1
ATOM 754 C C . ALA A 1 95 ? 10.938 -3.578 -9.655 1.00 93.31 95 ALA A C 1
ATOM 756 O O . ALA A 1 95 ? 12.005 -3.066 -9.327 1.00 93.31 95 ALA A O 1
ATOM 757 N N . LEU A 1 96 ? 10.848 -4.850 -10.055 1.00 92.69 96 LEU A N 1
ATOM 758 C CA . LEU A 1 96 ? 11.932 -5.838 -9.964 1.00 92.69 96 LEU A CA 1
ATOM 759 C C . LEU A 1 96 ? 12.341 -6.165 -8.521 1.00 92.69 96 LEU A C 1
ATOM 761 O O . LEU A 1 96 ? 13.435 -6.683 -8.289 1.00 92.69 96 LEU A O 1
ATOM 765 N N . SER A 1 97 ? 11.453 -5.904 -7.564 1.00 91.88 97 SER A N 1
ATOM 766 C CA . SER A 1 97 ? 11.629 -6.299 -6.173 1.00 91.88 97 SER A CA 1
ATOM 767 C C . SER 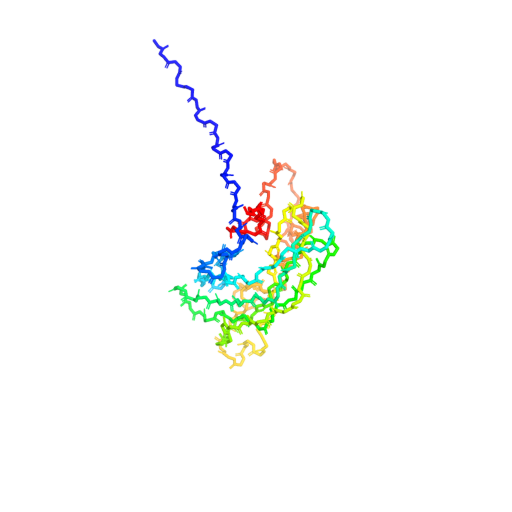A 1 97 ? 10.754 -7.500 -5.810 1.00 91.88 97 SER A C 1
ATOM 769 O O . SER A 1 97 ? 9.675 -7.717 -6.361 1.00 91.88 97 SER A O 1
ATOM 771 N N . ASN A 1 98 ? 11.243 -8.285 -4.849 1.00 90.12 98 ASN A N 1
ATOM 772 C CA . ASN A 1 98 ? 10.542 -9.423 -4.264 1.00 90.12 98 ASN A CA 1
ATOM 773 C C . ASN A 1 98 ? 10.049 -9.143 -2.832 1.00 90.12 98 ASN A C 1
ATOM 775 O O . ASN A 1 98 ? 9.527 -10.053 -2.182 1.00 90.12 98 ASN A O 1
ATOM 779 N N . ALA A 1 99 ? 10.220 -7.921 -2.312 1.00 94.44 99 ALA A N 1
ATOM 780 C CA . ALA A 1 99 ? 9.661 -7.542 -1.019 1.00 94.44 99 ALA A CA 1
ATOM 781 C C . ALA A 1 99 ? 8.133 -7.566 -1.114 1.00 94.44 99 ALA A C 1
ATOM 783 O O . ALA A 1 99 ? 7.550 -6.860 -1.918 1.00 94.44 99 ALA A O 1
ATOM 784 N N . THR A 1 100 ? 7.454 -8.401 -0.336 1.00 95.25 100 THR A N 1
ATOM 785 C CA . THR A 1 100 ? 5.990 -8.557 -0.457 1.00 95.25 100 THR A CA 1
ATOM 786 C C . THR A 1 100 ? 5.249 -8.266 0.831 1.00 95.25 100 THR A C 1
ATOM 788 O O . THR A 1 100 ? 4.041 -8.070 0.787 1.00 95.25 100 THR A O 1
ATOM 791 N N . LYS A 1 101 ? 5.938 -8.219 1.976 1.00 96.88 101 LYS A N 1
ATOM 792 C CA . LYS A 1 101 ? 5.308 -8.080 3.290 1.00 96.88 101 LYS A CA 1
ATOM 793 C C . LYS A 1 101 ? 5.886 -6.918 4.072 1.00 96.88 101 LYS A C 1
ATOM 795 O O . LYS A 1 101 ? 7.107 -6.770 4.143 1.00 96.88 101 LYS A O 1
ATOM 800 N N . LYS A 1 102 ? 5.003 -6.145 4.702 1.00 97.56 102 LYS A N 1
ATOM 801 C CA . LYS A 1 102 ? 5.362 -5.067 5.627 1.00 97.56 102 LYS A CA 1
ATOM 802 C C . LYS A 1 102 ? 4.415 -5.051 6.811 1.00 97.56 102 LYS A C 1
ATOM 804 O O . LYS A 1 102 ? 3.234 -5.351 6.673 1.00 97.56 102 LYS A O 1
ATOM 809 N N . THR A 1 103 ? 4.943 -4.690 7.970 1.00 96.88 103 THR A N 1
ATOM 810 C CA . THR A 1 103 ? 4.169 -4.608 9.205 1.00 96.88 103 THR A CA 1
ATOM 811 C C . THR A 1 103 ? 4.313 -3.217 9.785 1.00 96.88 103 THR A C 1
ATOM 813 O O . THR A 1 103 ? 5.432 -2.762 10.005 1.00 96.88 103 THR A O 1
ATOM 816 N N . VAL A 1 104 ? 3.186 -2.577 10.075 1.00 95.62 104 VAL A N 1
ATOM 817 C CA . VAL A 1 104 ? 3.133 -1.270 10.741 1.00 95.62 104 VAL A CA 1
ATOM 818 C C . VAL A 1 104 ? 2.385 -1.435 12.060 1.00 95.62 104 VAL A C 1
ATOM 820 O O . VAL A 1 104 ? 1.509 -2.292 12.174 1.00 95.62 104 VAL A O 1
ATOM 823 N N . LYS A 1 105 ? 2.761 -0.678 13.089 1.00 95.81 105 LYS A N 1
ATOM 824 C CA . LYS A 1 105 ? 2.226 -0.827 14.448 1.00 95.81 105 LYS A CA 1
ATOM 825 C C . LYS A 1 105 ? 1.820 0.518 15.022 1.00 95.81 105 LYS A C 1
ATOM 827 O O . LYS A 1 105 ? 2.391 1.531 14.637 1.00 95.81 105 LYS A O 1
ATOM 832 N N . ASN A 1 106 ? 0.918 0.477 16.000 1.00 93.06 106 ASN A N 1
ATOM 833 C CA . ASN A 1 106 ? 0.516 1.622 16.819 1.00 93.06 106 ASN A CA 1
ATOM 834 C C . ASN A 1 106 ? 0.035 2.817 15.986 1.00 93.06 106 ASN A C 1
ATOM 836 O O . ASN A 1 106 ? 0.578 3.911 16.088 1.00 93.06 106 ASN A O 1
ATOM 840 N N . ILE A 1 107 ? -0.981 2.586 15.159 1.00 94.31 107 ILE A N 1
ATOM 841 C CA . ILE A 1 107 ? -1.571 3.612 14.303 1.00 94.31 107 ILE A CA 1
ATOM 842 C C . ILE A 1 107 ? -2.909 4.042 14.888 1.00 94.31 107 ILE A C 1
ATOM 844 O O . ILE A 1 107 ? -3.745 3.198 15.215 1.00 94.31 107 ILE A O 1
ATOM 848 N N . LYS A 1 108 ? -3.139 5.348 14.978 1.00 93.38 108 LYS A N 1
ATOM 849 C CA . LYS A 1 108 ? -4.435 5.905 15.357 1.00 93.38 108 LYS A CA 1
ATOM 850 C C . LYS A 1 108 ? -5.195 6.337 14.104 1.00 93.38 108 LYS A C 1
ATOM 852 O O . LYS A 1 108 ? -4.683 7.125 13.318 1.00 93.38 10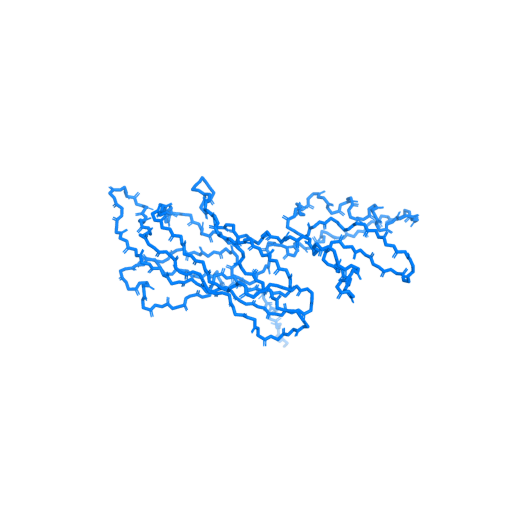8 LYS A O 1
ATOM 857 N N . VAL A 1 109 ? -6.409 5.821 13.925 1.00 93.50 109 VAL A N 1
ATOM 858 C CA . VAL A 1 109 ? -7.251 6.086 12.748 1.00 93.50 109 VAL A CA 1
ATOM 859 C C . VAL A 1 109 ? -8.513 6.829 13.155 1.00 93.50 109 VAL A C 1
ATOM 861 O O . VAL A 1 109 ? -9.206 6.419 14.089 1.00 93.50 109 VAL A O 1
ATOM 864 N N . ASP A 1 110 ? -8.810 7.904 12.429 1.00 92.75 110 ASP A N 1
ATOM 865 C CA . ASP A 1 110 ? -10.063 8.653 12.535 1.00 92.75 110 ASP A CA 1
ATOM 866 C C . ASP A 1 110 ? -11.149 7.905 11.753 1.00 92.75 110 ASP A C 1
ATOM 868 O O . ASP A 1 110 ? -11.089 7.808 10.527 1.00 92.75 110 ASP A O 1
ATOM 872 N N . CYS A 1 111 ? -12.130 7.349 12.461 1.00 91.06 111 CYS A N 1
ATOM 873 C CA . CYS A 1 111 ? -13.199 6.553 11.858 1.00 91.06 111 CYS A CA 1
ATOM 874 C C . CYS A 1 111 ? -14.327 7.408 11.269 1.00 91.06 111 CYS A C 1
ATOM 876 O O . CYS A 1 111 ? -15.225 6.865 10.628 1.00 91.06 111 CYS A O 1
ATOM 878 N N . SER A 1 112 ? -14.306 8.730 11.485 1.00 88.88 112 SER A N 1
ATOM 879 C CA . SER A 1 112 ? -15.257 9.660 10.860 1.00 88.88 112 SER A CA 1
ATOM 880 C C . SER A 1 112 ? -14.885 10.015 9.417 1.00 88.88 112 SER A C 1
ATOM 882 O O . SER A 1 112 ? -15.710 10.568 8.688 1.00 88.88 112 SER A O 1
ATOM 884 N N . LYS A 1 113 ? -13.652 9.696 9.008 1.00 89.00 113 LYS A N 1
ATOM 885 C CA . LYS A 1 113 ? -13.099 9.959 7.680 1.00 89.00 113 LYS A CA 1
ATOM 886 C C . LYS A 1 113 ? -12.832 8.659 6.936 1.00 89.00 113 LYS A C 1
ATOM 888 O O . LYS A 1 113 ? -12.630 7.607 7.536 1.00 89.00 113 LYS A O 1
ATOM 893 N N . ASP A 1 114 ? -12.753 8.769 5.619 1.00 89.19 114 ASP A N 1
ATOM 894 C CA . ASP A 1 114 ? -12.313 7.666 4.776 1.00 89.19 114 ASP A CA 1
ATOM 895 C C . ASP A 1 114 ? -10.819 7.399 5.006 1.00 89.19 114 ASP A C 1
ATOM 897 O O . ASP A 1 114 ? -10.047 8.290 5.385 1.00 89.19 114 ASP A O 1
ATOM 901 N N . LEU A 1 115 ? -10.427 6.141 4.827 1.00 90.38 115 LEU A N 1
ATOM 902 C CA . LEU A 1 115 ? -9.051 5.689 4.940 1.00 90.38 115 LEU A CA 1
ATOM 903 C C . LEU A 1 115 ? -8.443 5.596 3.545 1.00 90.38 115 LEU A C 1
ATOM 905 O O . LEU A 1 115 ? -8.954 4.875 2.682 1.00 90.38 115 LEU A O 1
ATOM 909 N N . TYR A 1 116 ? -7.340 6.307 3.337 1.00 89.81 116 TYR A N 1
ATOM 910 C CA . TYR A 1 116 ? -6.691 6.389 2.034 1.00 89.81 116 TYR A CA 1
ATOM 911 C C . TYR A 1 116 ? -5.479 5.465 1.939 1.00 89.81 116 TYR A C 1
ATOM 913 O O . TYR A 1 116 ? -4.739 5.281 2.904 1.00 89.81 116 TYR A O 1
ATOM 921 N N . PHE A 1 117 ? -5.258 4.919 0.746 1.00 89.75 117 PHE A N 1
ATOM 922 C CA . PHE A 1 117 ? -4.092 4.116 0.389 1.00 89.75 117 PHE A CA 1
ATOM 923 C C . PHE A 1 117 ? -3.492 4.672 -0.900 1.00 89.75 117 PHE A C 1
ATOM 925 O O . PHE A 1 117 ? -4.019 4.464 -1.997 1.00 89.75 117 PHE A O 1
ATOM 932 N N . ILE A 1 118 ? -2.389 5.402 -0.767 1.00 87.25 118 ILE A N 1
ATOM 933 C CA . ILE A 1 118 ? -1.717 6.082 -1.873 1.00 87.25 118 ILE A CA 1
ATOM 934 C C . ILE A 1 118 ? -0.459 5.312 -2.245 1.00 87.25 118 ILE A C 1
ATOM 936 O O . ILE A 1 118 ? 0.363 4.981 -1.398 1.00 87.25 118 ILE A O 1
ATOM 940 N N . ARG A 1 119 ? -0.288 5.044 -3.538 1.00 88.19 119 ARG A N 1
ATOM 941 C CA . ARG A 1 119 ? 0.931 4.438 -4.071 1.00 88.19 119 ARG A CA 1
ATOM 942 C C . ARG A 1 119 ? 2.005 5.490 -4.308 1.00 88.19 119 ARG A C 1
ATOM 944 O O . ARG A 1 119 ? 1.790 6.426 -5.075 1.00 88.19 119 ARG A O 1
ATOM 951 N N . GLU A 1 120 ? 3.200 5.208 -3.812 1.00 89.06 120 GLU A N 1
ATOM 952 C CA . GLU A 1 120 ? 4.436 5.890 -4.178 1.00 89.06 120 GLU A CA 1
ATOM 953 C C . GLU A 1 120 ? 5.360 4.900 -4.877 1.00 89.06 120 GLU A C 1
ATOM 955 O O . GLU A 1 120 ? 5.737 3.888 -4.303 1.00 89.06 120 GLU A O 1
ATOM 960 N N . LEU A 1 121 ? 5.696 5.143 -6.141 1.00 90.38 121 LEU A N 1
ATOM 961 C CA . LEU A 1 121 ? 6.554 4.240 -6.910 1.00 90.38 121 LEU A CA 1
ATOM 962 C C . LEU A 1 121 ? 7.958 4.829 -7.015 1.00 90.38 121 LEU A C 1
ATOM 964 O O . LEU A 1 121 ? 8.093 6.026 -7.251 1.00 90.38 121 LEU A O 1
ATOM 968 N N . ALA A 1 122 ? 8.980 3.988 -6.881 1.00 91.06 122 ALA A N 1
ATOM 969 C CA . ALA A 1 122 ? 10.364 4.349 -7.157 1.00 91.06 122 ALA A CA 1
ATOM 970 C C . ALA A 1 122 ? 10.755 4.062 -8.618 1.00 91.06 122 ALA A C 1
ATOM 972 O O . ALA A 1 122 ? 10.320 3.070 -9.210 1.00 91.06 122 ALA A O 1
ATOM 973 N N . GLU A 1 123 ? 11.617 4.921 -9.168 1.00 91.38 123 GLU A N 1
ATOM 974 C CA . GLU A 1 123 ? 12.301 4.692 -10.447 1.00 91.38 123 GLU A CA 1
ATOM 975 C C . GLU A 1 123 ? 13.165 3.426 -10.384 1.00 91.38 123 GLU A C 1
ATOM 977 O O . GLU A 1 123 ? 13.846 3.162 -9.384 1.00 91.38 123 GLU A O 1
ATOM 982 N N . ILE A 1 124 ? 13.207 2.668 -11.482 1.00 90.56 124 ILE A N 1
ATOM 983 C CA . ILE A 1 124 ? 14.068 1.492 -11.597 1.00 90.56 124 ILE A CA 1
ATOM 984 C C . ILE A 1 124 ? 15.527 1.949 -11.681 1.00 90.56 124 ILE A C 1
ATOM 986 O O . ILE A 1 124 ? 16.037 2.347 -12.733 1.00 90.56 124 ILE A O 1
ATOM 990 N N . LYS A 1 125 ? 16.253 1.812 -10.568 1.00 87.50 125 LYS A N 1
ATOM 991 C CA . LYS A 1 125 ? 17.697 2.080 -10.528 1.00 87.50 125 LYS A CA 1
ATOM 992 C C . LYS A 1 125 ? 18.436 1.186 -11.520 1.00 87.50 125 LYS A C 1
ATOM 994 O O . LYS A 1 125 ? 18.224 -0.032 -11.542 1.00 87.50 125 LYS A O 1
ATOM 999 N N . ASP A 1 126 ? 19.324 1.800 -12.303 1.00 86.88 126 ASP A N 1
ATOM 1000 C CA . ASP A 1 126 ? 20.144 1.137 -13.322 1.00 86.88 126 ASP A CA 1
ATOM 1001 C C . ASP A 1 126 ? 19.326 0.332 -14.359 1.00 86.88 126 ASP A C 1
ATOM 1003 O O . ASP A 1 126 ? 19.788 -0.706 -14.840 1.00 86.88 126 ASP A O 1
ATOM 1007 N N . ALA A 1 127 ? 18.125 0.802 -14.728 1.00 86.00 127 ALA A N 1
ATOM 1008 C CA . ALA A 1 127 ? 17.221 0.137 -15.679 1.00 86.00 127 ALA A CA 1
ATOM 1009 C C . ALA A 1 127 ? 17.935 -0.383 -16.944 1.00 86.00 127 ALA A C 1
ATOM 1011 O O . ALA A 1 127 ? 17.814 -1.558 -17.297 1.00 86.00 127 ALA A O 1
ATOM 1012 N N . LEU A 1 128 ? 18.789 0.451 -17.552 1.00 82.38 128 LEU A N 1
ATOM 1013 C CA . LEU A 1 128 ? 19.537 0.100 -18.762 1.00 82.38 128 LEU A CA 1
ATOM 1014 C C . LEU A 1 128 ? 20.491 -1.091 -18.553 1.00 82.38 128 LEU A C 1
ATOM 1016 O O . LEU A 1 128 ? 20.573 -1.968 -19.408 1.00 82.38 128 LEU A O 1
ATOM 1020 N N . LYS A 1 129 ? 21.179 -1.163 -17.401 1.00 86.62 129 LYS A N 1
ATOM 1021 C CA . LYS A 1 129 ? 22.061 -2.298 -17.058 1.00 86.62 129 LYS A CA 1
ATOM 1022 C C . LYS A 1 129 ? 21.264 -3.575 -16.806 1.00 86.62 129 LYS A C 1
ATOM 1024 O O . LYS A 1 129 ? 21.762 -4.667 -17.053 1.00 86.62 129 LYS A O 1
ATOM 1029 N N . LYS A 1 130 ? 20.029 -3.431 -16.324 1.00 85.94 130 LYS A N 1
ATOM 1030 C CA . LYS A 1 130 ? 19.072 -4.524 -16.122 1.00 85.94 130 LYS A CA 1
ATOM 1031 C C . LYS A 1 130 ? 18.360 -4.934 -17.420 1.00 85.94 130 LYS A C 1
ATOM 1033 O O . LYS A 1 130 ? 17.553 -5.855 -17.392 1.00 85.94 130 LYS A O 1
ATOM 1038 N N . GLY A 1 131 ? 18.654 -4.276 -18.547 1.00 87.25 131 GLY A N 1
ATOM 1039 C CA . GLY A 1 131 ? 18.042 -4.571 -19.843 1.00 87.25 131 GLY A CA 1
ATOM 1040 C C . GLY A 1 131 ? 16.556 -4.216 -19.917 1.00 87.25 131 GLY A C 1
ATOM 1041 O O . GLY A 1 131 ? 15.854 -4.733 -20.782 1.00 87.25 131 GLY A O 1
ATOM 1042 N N . VAL A 1 132 ? 16.074 -3.355 -19.017 1.00 88.94 132 VAL A N 1
ATOM 1043 C CA . VAL A 1 132 ? 14.676 -2.921 -18.960 1.00 88.94 132 VAL A CA 1
ATOM 1044 C C . VAL A 1 132 ? 14.567 -1.431 -19.250 1.00 88.94 132 VAL A C 1
ATOM 1046 O O . VAL A 1 132 ? 15.494 -0.657 -19.007 1.00 88.94 132 VAL A O 1
ATOM 1049 N N . HIS A 1 133 ? 13.415 -1.028 -19.774 1.00 88.50 133 HIS A N 1
ATOM 1050 C CA . HIS A 1 133 ? 13.039 0.375 -19.875 1.00 88.50 133 HIS A CA 1
ATOM 1051 C C . HIS A 1 133 ? 12.013 0.687 -18.789 1.00 88.50 133 HIS A C 1
ATOM 1053 O O . HIS A 1 133 ? 11.107 -0.109 -18.546 1.00 88.50 133 HIS A O 1
ATOM 1059 N N . ASP A 1 134 ? 12.179 1.820 -18.119 1.00 89.25 134 ASP A N 1
ATOM 1060 C CA . ASP A 1 134 ? 11.258 2.257 -17.078 1.00 89.25 134 ASP A CA 1
ATOM 1061 C C . ASP A 1 134 ? 10.115 3.062 -17.719 1.00 89.25 134 ASP A C 1
ATOM 1063 O O . ASP A 1 134 ? 10.175 4.285 -17.849 1.00 89.25 134 ASP A O 1
ATOM 1067 N N . ASP A 1 135 ? 9.088 2.336 -18.170 1.00 86.75 135 ASP A N 1
ATOM 1068 C CA . ASP A 1 135 ? 7.915 2.904 -18.844 1.00 86.75 135 ASP A CA 1
ATOM 1069 C C . ASP A 1 135 ? 7.076 3.811 -17.931 1.00 86.75 135 ASP A C 1
ATOM 1071 O O . ASP A 1 135 ? 6.338 4.661 -18.429 1.00 86.75 135 ASP A O 1
ATOM 1075 N N . GLU A 1 136 ? 7.165 3.667 -16.606 1.00 86.94 136 GLU A N 1
ATOM 1076 C CA . GLU A 1 136 ? 6.392 4.491 -15.666 1.00 86.94 136 GLU A CA 1
ATOM 1077 C C . GLU A 1 136 ? 7.000 5.890 -15.510 1.00 86.94 136 GLU A C 1
ATOM 1079 O O . GLU A 1 136 ? 6.263 6.860 -15.314 1.00 86.94 136 GLU A O 1
ATOM 1084 N N . PHE A 1 137 ? 8.323 6.014 -15.657 1.00 88.19 137 PHE A N 1
ATOM 1085 C CA . PHE A 1 137 ? 9.045 7.278 -15.486 1.00 88.19 137 PHE A CA 1
ATOM 1086 C C . PHE A 1 137 ? 9.625 7.863 -16.768 1.00 88.19 137 PHE A C 1
ATOM 1088 O O . PHE A 1 137 ? 9.989 9.039 -16.771 1.00 88.19 137 PHE A O 1
ATOM 1095 N N . PHE A 1 138 ? 9.695 7.108 -17.866 1.00 87.31 138 PHE A N 1
ATOM 1096 C CA . PHE A 1 138 ? 10.277 7.591 -19.118 1.00 87.31 138 PHE A CA 1
ATOM 1097 C C . PHE A 1 138 ? 9.455 7.171 -20.339 1.00 87.31 138 PHE A C 1
ATOM 1099 O O . PHE A 1 138 ? 9.145 5.998 -20.530 1.00 87.31 138 PHE A O 1
ATOM 1106 N N . TYR A 1 139 ? 9.146 8.128 -21.215 1.00 82.81 139 TYR A N 1
ATOM 1107 C CA . TYR A 1 139 ? 8.693 7.838 -22.572 1.00 82.81 139 TYR A CA 1
ATOM 1108 C C . TYR A 1 139 ? 9.866 7.300 -23.386 1.00 82.81 139 TYR A C 1
ATOM 1110 O O . TYR A 1 139 ? 10.998 7.767 -23.226 1.00 82.81 139 TYR A O 1
ATOM 1118 N N . ARG A 1 140 ? 9.587 6.362 -24.292 1.00 80.25 140 ARG A N 1
ATOM 1119 C CA . ARG A 1 140 ? 10.559 5.868 -25.262 1.00 80.25 140 ARG A CA 1
ATOM 1120 C C . ARG A 1 140 ? 9.929 5.751 -26.636 1.00 80.25 140 ARG A C 1
ATOM 1122 O O . ARG A 1 140 ? 8.951 5.032 -26.807 1.00 80.25 140 ARG A O 1
ATOM 1129 N N . ASP A 1 141 ? 10.550 6.411 -27.603 1.00 78.44 141 ASP A N 1
ATOM 1130 C CA . ASP A 1 141 ? 10.239 6.259 -29.020 1.00 78.44 141 ASP A CA 1
ATOM 1131 C C . ASP A 1 141 ? 11.549 6.097 -29.803 1.00 78.44 141 ASP A C 1
ATOM 1133 O O . ASP A 1 141 ? 12.332 7.033 -29.979 1.00 78.44 141 ASP A O 1
ATOM 1137 N N . GLY A 1 142 ? 11.866 4.857 -30.179 1.00 80.75 142 GLY A N 1
ATOM 1138 C CA . GLY A 1 142 ? 13.156 4.511 -30.774 1.00 80.75 142 GLY A CA 1
ATOM 1139 C C . GLY A 1 142 ? 14.345 4.869 -29.86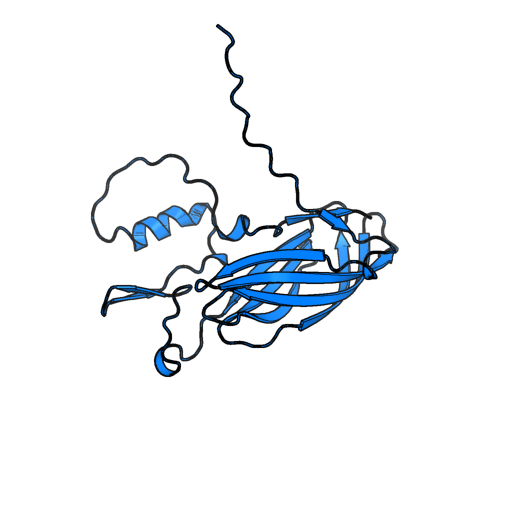8 1.00 80.75 142 GLY A C 1
ATOM 1140 O O . GLY A 1 142 ? 14.532 4.266 -28.806 1.00 80.75 142 GLY A O 1
ATOM 1141 N N . ALA A 1 143 ? 15.169 5.818 -30.327 1.00 76.12 143 ALA A N 1
ATOM 1142 C CA . ALA A 1 143 ? 16.330 6.350 -29.602 1.00 76.12 143 ALA A CA 1
ATOM 1143 C C . ALA A 1 143 ? 15.992 7.561 -28.713 1.00 76.12 143 ALA A C 1
ATOM 1145 O O . ALA A 1 143 ? 16.832 7.994 -27.925 1.00 76.12 143 ALA A O 1
ATOM 1146 N N . TYR A 1 144 ? 14.789 8.120 -28.844 1.00 76.88 144 TYR A N 1
ATOM 1147 C CA . TYR A 1 144 ? 14.333 9.227 -28.020 1.00 76.88 144 TYR A CA 1
ATOM 1148 C C . TYR A 1 144 ? 13.851 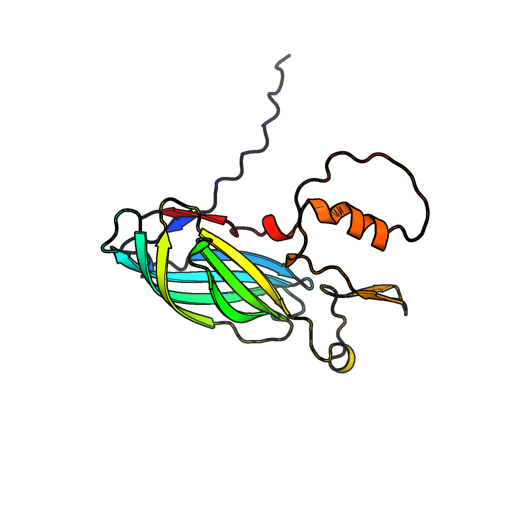8.717 -26.660 1.00 76.88 144 TYR A C 1
ATOM 1150 O O . TYR A 1 144 ? 13.068 7.767 -26.578 1.00 76.88 144 TYR A O 1
ATOM 1158 N N . THR A 1 145 ? 14.298 9.384 -25.595 1.00 78.12 145 THR A N 1
ATOM 1159 C CA . THR A 1 145 ? 13.845 9.148 -24.221 1.00 78.12 145 THR A CA 1
ATOM 1160 C C . THR A 1 145 ? 13.571 10.472 -23.526 1.00 78.12 145 THR A C 1
ATOM 1162 O O . THR A 1 145 ? 14.436 11.350 -23.527 1.00 78.12 145 THR A O 1
ATOM 1165 N N . ALA A 1 146 ? 12.412 10.603 -22.886 1.00 84.25 146 ALA A N 1
ATOM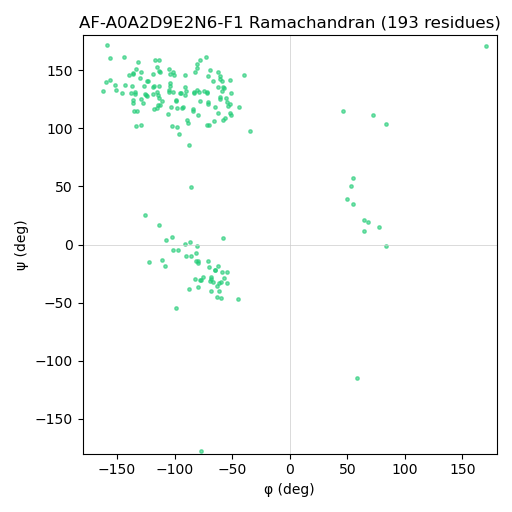 1166 C CA . ALA A 1 146 ? 12.047 11.786 -22.108 1.00 84.25 146 ALA A CA 1
ATOM 1167 C C . ALA A 1 146 ? 11.404 11.391 -20.782 1.00 84.25 146 ALA A C 1
ATOM 1169 O O . ALA A 1 146 ? 10.724 10.373 -20.700 1.00 84.25 146 ALA A O 1
ATOM 1170 N N . ARG A 1 147 ? 11.612 12.199 -19.740 1.00 82.88 147 ARG A N 1
ATOM 1171 C CA . ARG A 1 147 ? 11.050 11.932 -18.414 1.00 82.88 147 ARG A CA 1
ATOM 1172 C C . ARG A 1 147 ? 9.542 12.184 -18.417 1.00 82.88 147 ARG A C 1
ATOM 1174 O O . ARG A 1 147 ? 9.084 13.224 -18.884 1.00 82.88 147 ARG A O 1
ATOM 1181 N N . ARG A 1 148 ? 8.782 11.232 -17.887 1.00 80.25 148 ARG A N 1
ATOM 1182 C CA . ARG A 1 148 ? 7.351 11.354 -17.604 1.00 80.25 148 ARG A CA 1
ATOM 1183 C C . ARG A 1 148 ? 7.175 12.064 -16.272 1.00 80.25 148 ARG A C 1
ATOM 1185 O O . ARG A 1 148 ? 7.974 11.890 -15.352 1.00 80.25 148 ARG A O 1
ATOM 1192 N N . ILE A 1 149 ? 6.092 12.819 -16.152 1.00 72.56 149 ILE A N 1
ATOM 1193 C CA . ILE A 1 149 ? 5.626 13.248 -14.838 1.00 72.56 149 ILE A CA 1
ATOM 1194 C C . ILE A 1 149 ? 5.070 11.995 -14.146 1.00 72.56 149 ILE A C 1
ATOM 1196 O O . ILE A 1 149 ? 4.191 11.342 -14.721 1.00 72.56 149 ILE A O 1
ATOM 1200 N N . PRO A 1 150 ? 5.579 11.616 -12.961 1.00 65.38 150 PRO A N 1
ATOM 1201 C CA . PRO A 1 150 ? 5.129 10.409 -12.291 1.00 65.38 150 PRO A CA 1
ATOM 1202 C C . PRO A 1 150 ? 3.624 10.446 -12.031 1.00 65.38 150 PRO A C 1
ATOM 1204 O O . PRO A 1 150 ? 3.082 11.430 -11.537 1.00 65.38 150 PRO A O 1
ATOM 1207 N N . HIS A 1 151 ? 2.928 9.342 -12.299 1.00 61.97 151 HIS A N 1
ATOM 1208 C CA . HIS A 1 151 ? 1.468 9.302 -12.157 1.00 61.97 151 HIS A CA 1
ATOM 1209 C C . HIS A 1 151 ? 0.954 9.626 -10.741 1.00 61.97 151 HIS A C 1
ATOM 1211 O O . HIS A 1 151 ? -0.196 10.032 -10.598 1.00 61.97 151 HIS A O 1
ATOM 1217 N N . HIS A 1 152 ? 1.778 9.439 -9.704 1.00 56.75 152 HIS A N 1
ATOM 1218 C CA . HIS A 1 152 ? 1.423 9.729 -8.312 1.00 56.75 152 HIS A CA 1
ATOM 1219 C C . HIS A 1 152 ? 1.523 11.221 -7.947 1.00 56.75 152 HIS A C 1
ATOM 1221 O O . HIS A 1 152 ? 0.963 11.620 -6.933 1.00 56.75 152 HIS A O 1
ATOM 1227 N N . THR A 1 153 ? 2.194 12.048 -8.759 1.00 58.75 153 THR A N 1
ATOM 1228 C CA . THR A 1 153 ? 2.312 13.501 -8.534 1.00 58.75 153 THR A CA 1
ATOM 1229 C C . THR A 1 153 ? 1.296 14.314 -9.331 1.00 58.75 153 THR A C 1
ATOM 1231 O O . THR A 1 153 ? 1.249 15.527 -9.178 1.00 58.75 153 THR A O 1
ATOM 1234 N N . LEU A 1 154 ? 0.507 13.666 -10.195 1.00 53.28 154 LEU A N 1
ATOM 1235 C CA . LEU 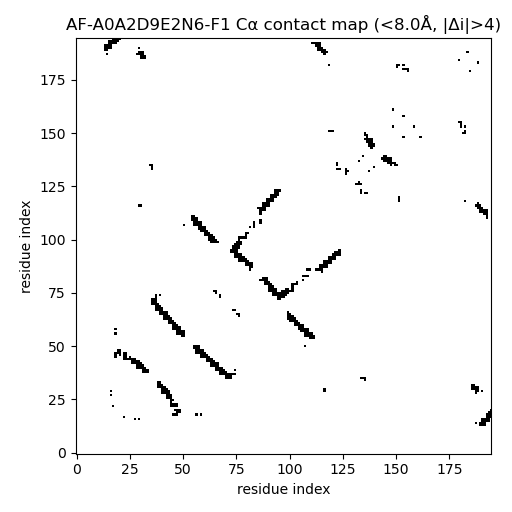A 1 154 ? -0.449 14.337 -11.069 1.00 53.28 154 LEU A CA 1
ATOM 1236 C C . LEU A 1 154 ? -1.643 14.871 -10.273 1.00 53.28 154 LEU A C 1
ATOM 1238 O O . LEU A 1 154 ? -2.564 14.125 -9.927 1.00 53.28 154 LEU A O 1
ATOM 1242 N N . GLU A 1 155 ? -1.653 16.179 -10.036 1.00 51.69 155 GLU A N 1
ATOM 1243 C CA . GLU A 1 155 ? -2.869 16.894 -9.649 1.00 51.69 155 GLU A CA 1
ATOM 1244 C C . GLU A 1 155 ? -3.734 17.201 -10.883 1.00 51.69 155 GLU A C 1
ATOM 1246 O O . GLU A 1 155 ? -3.231 17.268 -12.004 1.00 51.69 155 GLU A O 1
ATOM 1251 N N . MET A 1 156 ? -5.052 17.374 -10.699 1.00 44.97 156 MET A N 1
ATOM 1252 C CA . MET A 1 156 ? -5.983 17.629 -11.816 1.00 44.97 156 MET A CA 1
ATOM 1253 C C . MET A 1 156 ? -5.601 18.876 -12.630 1.00 44.97 156 MET A C 1
ATOM 1255 O O . MET A 1 156 ? -5.828 18.901 -13.837 1.00 44.97 156 MET A O 1
ATOM 1259 N N . ASP A 1 157 ? -4.962 19.853 -11.986 1.00 47.91 157 ASP A N 1
ATOM 1260 C CA . ASP A 1 157 ? -4.558 21.122 -12.595 1.00 47.91 157 ASP A CA 1
ATOM 1261 C C . ASP A 1 157 ? -3.245 21.018 -13.397 1.00 47.91 157 ASP A C 1
ATOM 1263 O O . ASP A 1 157 ? -2.945 21.883 -14.212 1.00 47.91 157 ASP A O 1
ATOM 1267 N N . GLN A 1 158 ? -2.475 19.933 -13.239 1.00 47.97 158 GLN A N 1
ATOM 1268 C CA . GLN A 1 158 ? -1.216 19.703 -13.970 1.00 47.97 158 GLN A CA 1
ATOM 1269 C C . GLN A 1 158 ? -1.421 19.023 -15.335 1.00 47.97 158 GLN A C 1
ATOM 1271 O O . GLN A 1 158 ? -0.458 18.739 -16.052 1.00 47.97 158 GLN A O 1
ATOM 1276 N N . ALA A 1 159 ? -2.674 18.756 -15.721 1.00 49.12 159 ALA A N 1
ATOM 1277 C CA . ALA A 1 159 ? -3.010 18.173 -17.018 1.00 49.12 159 ALA A CA 1
ATOM 1278 C C . ALA A 1 159 ? -2.539 19.052 -18.193 1.00 49.12 159 ALA A C 1
ATOM 1280 O O . ALA A 1 159 ? -2.123 18.522 -19.222 1.00 49.12 159 ALA A O 1
ATOM 1281 N N . GLU A 1 160 ? -2.530 20.379 -18.029 1.00 49.12 160 GLU A N 1
ATOM 1282 C CA . GLU A 1 160 ? -2.058 21.321 -19.054 1.00 49.12 160 GLU A CA 1
ATOM 1283 C C . GLU A 1 160 ? -0.547 21.215 -19.317 1.00 49.12 160 GLU A C 1
ATOM 1285 O O . GLU A 1 160 ? -0.099 21.393 -20.451 1.00 49.12 160 GLU A O 1
ATOM 1290 N N . ASP A 1 161 ? 0.250 20.876 -18.303 1.00 47.78 161 ASP A N 1
ATOM 1291 C CA . ASP A 1 161 ? 1.698 20.715 -18.456 1.00 47.78 161 ASP A CA 1
ATOM 1292 C C . ASP A 1 161 ? 2.056 19.376 -19.115 1.00 47.78 161 ASP A C 1
ATOM 1294 O O . ASP A 1 161 ? 3.006 19.304 -19.893 1.00 47.78 161 ASP A O 1
ATOM 1298 N N . ILE A 1 162 ? 1.243 18.332 -18.904 1.00 49.72 162 ILE A N 1
ATOM 1299 C CA . ILE A 1 162 ? 1.338 17.072 -19.662 1.00 49.72 162 ILE A CA 1
ATOM 1300 C C . ILE A 1 162 ? 1.047 17.325 -21.142 1.00 49.72 162 ILE A C 1
ATOM 1302 O O . ILE A 1 162 ? 1.783 16.843 -22.002 1.00 49.72 162 ILE A O 1
ATOM 1306 N N . VAL A 1 163 ? -0.000 18.104 -21.430 1.00 49.94 163 VAL A N 1
ATOM 1307 C CA . VAL A 1 163 ? -0.356 18.512 -22.792 1.00 49.94 163 VAL A CA 1
ATOM 1308 C C . VAL A 1 163 ? 0.801 19.285 -23.422 1.00 49.94 163 VAL A C 1
ATOM 1310 O O . VAL A 1 163 ? 1.235 18.897 -24.493 1.00 49.94 163 VAL A O 1
ATOM 1313 N N . LYS A 1 164 ? 1.426 20.250 -22.736 1.00 49.94 164 LYS A N 1
ATOM 1314 C CA . LYS A 1 164 ? 2.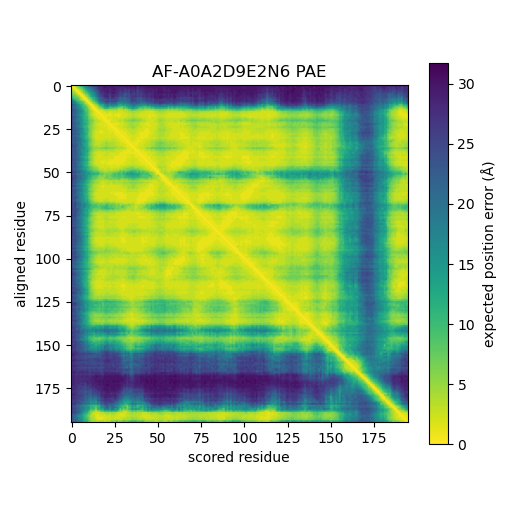621 20.953 -23.254 1.00 49.94 164 LYS A CA 1
ATOM 1315 C C . LYS A 1 164 ? 3.843 20.056 -23.465 1.00 49.94 164 LYS A C 1
ATOM 1317 O O . LYS A 1 164 ? 4.602 20.284 -24.404 1.00 49.94 164 LYS A O 1
ATOM 1322 N N . CYS A 1 165 ? 4.065 19.057 -22.608 1.00 47.44 165 CYS A N 1
ATOM 1323 C CA . CYS A 1 165 ? 5.154 18.093 -22.790 1.00 47.44 165 CYS A CA 1
ATOM 1324 C C . CYS A 1 165 ? 4.927 17.164 -23.995 1.00 47.44 165 CYS A C 1
ATOM 1326 O O . CYS A 1 165 ? 5.900 16.688 -24.576 1.00 47.44 165 CYS A O 1
ATOM 1328 N N . ILE A 1 166 ? 3.668 16.906 -24.364 1.00 48.25 166 ILE A N 1
ATOM 1329 C CA . ILE A 1 166 ? 3.281 16.102 -25.534 1.00 48.25 166 ILE A CA 1
ATOM 1330 C C . ILE A 1 166 ? 3.203 16.981 -26.799 1.00 48.25 166 ILE A C 1
ATOM 1332 O O . ILE A 1 166 ? 3.653 16.577 -27.869 1.00 48.25 166 ILE A O 1
ATOM 1336 N N . GLU A 1 167 ? 2.703 18.210 -26.673 1.00 47.59 167 GLU A N 1
ATOM 1337 C CA . GLU A 1 167 ? 2.487 19.209 -27.727 1.00 47.59 167 GLU A CA 1
ATOM 1338 C C . GLU A 1 167 ? 3.738 20.048 -28.013 1.00 47.59 167 GLU A C 1
ATOM 1340 O O . GLU A 1 167 ? 3.688 21.267 -28.189 1.00 47.59 167 GLU A O 1
ATOM 1345 N N . GLY A 1 168 ? 4.879 19.386 -28.205 1.00 45.19 168 GLY A N 1
ATOM 1346 C CA . GLY A 1 168 ? 6.034 20.002 -28.866 1.00 45.19 168 GLY A CA 1
ATOM 1347 C C . GLY A 1 168 ? 5.742 20.520 -30.288 1.00 45.19 168 GLY A C 1
ATOM 1348 O O . GLY A 1 168 ? 6.666 20.929 -30.990 1.00 45.19 168 GLY A O 1
ATOM 1349 N N . THR A 1 169 ? 4.496 20.490 -30.773 1.00 44.62 169 THR A N 1
ATOM 1350 C CA . THR A 1 169 ? 4.072 21.135 -32.017 1.00 44.62 169 THR A CA 1
ATOM 1351 C C . THR A 1 169 ? 2.547 21.306 -32.075 1.00 44.62 169 THR A C 1
ATOM 1353 O O . THR A 1 169 ? 1.794 20.357 -31.899 1.00 44.62 169 THR A O 1
ATOM 1356 N N . SER A 1 170 ? 2.124 22.522 -32.432 1.00 33.47 170 SER A N 1
ATOM 1357 C CA . SER A 1 170 ? 0.781 22.967 -32.853 1.00 33.47 170 SER A CA 1
ATOM 1358 C C . SER A 1 170 ? -0.347 23.070 -31.814 1.00 33.47 170 SER A C 1
ATOM 1360 O O . SER A 1 170 ? -0.935 22.100 -31.361 1.00 33.47 170 SER A O 1
ATOM 1362 N N . SER A 1 171 ? -0.717 24.329 -31.576 1.00 47.06 171 SER A N 1
ATOM 1363 C CA . SER A 1 171 ? -1.933 24.802 -30.927 1.00 47.06 171 SER A CA 1
ATOM 1364 C C . SER A 1 171 ? -3.206 24.387 -31.673 1.00 47.06 171 SER A C 1
ATOM 1366 O O . SER A 1 171 ? -3.374 24.787 -32.826 1.00 47.06 171 SER A O 1
ATOM 1368 N N . THR A 1 172 ? -4.163 23.752 -30.989 1.00 33.59 172 THR A N 1
ATOM 1369 C CA . THR A 1 172 ? -5.592 24.053 -31.198 1.00 33.59 172 THR A CA 1
ATOM 1370 C C . THR A 1 172 ? -6.436 23.687 -29.982 1.00 33.59 172 THR A C 1
ATOM 1372 O O . THR A 1 172 ? -6.211 22.696 -29.303 1.00 33.59 172 THR A O 1
ATOM 1375 N N . THR A 1 173 ? -7.410 24.550 -29.724 1.00 45.38 173 THR A N 1
ATOM 1376 C CA . THR A 1 173 ? -8.340 24.581 -28.601 1.00 45.38 173 THR A CA 1
ATOM 1377 C C . THR A 1 173 ? -9.423 23.497 -28.643 1.00 45.38 173 THR A C 1
ATOM 1379 O O . THR A 1 173 ? -9.808 23.002 -29.698 1.00 45.38 173 THR A O 1
ATOM 1382 N N . SER A 1 174 ? -10.010 23.284 -27.459 1.00 44.75 174 SER A N 1
ATOM 1383 C CA . SER A 1 174 ? -11.205 22.498 -27.117 1.00 44.75 174 SER A CA 1
ATOM 1384 C C . SER A 1 174 ? -11.001 20.994 -26.915 1.00 44.75 174 SER A C 1
ATOM 1386 O O . SER A 1 174 ? -10.953 20.207 -27.850 1.00 44.75 174 SER A O 1
ATOM 1388 N N . SER A 1 175 ? -10.996 20.586 -25.646 1.00 35.47 175 SER A N 1
ATOM 1389 C CA . SER A 1 175 ? -11.504 19.276 -25.261 1.00 35.47 175 SER A CA 1
ATOM 1390 C C . SER A 1 175 ? -12.158 19.390 -23.891 1.00 35.47 175 SER A C 1
ATOM 1392 O O . SER A 1 175 ? -11.616 19.982 -22.960 1.00 35.47 175 SER A O 1
ATOM 1394 N N . GLU A 1 176 ? -13.371 18.862 -23.823 1.00 32.94 176 GLU A N 1
ATOM 1395 C CA . GLU A 1 176 ? -14.200 18.657 -22.643 1.00 32.94 176 GLU A CA 1
ATOM 1396 C C . GLU A 1 176 ? -13.369 18.195 -21.442 1.00 32.94 176 GLU A C 1
ATOM 1398 O O . GLU A 1 176 ? -12.401 17.460 -21.631 1.00 32.94 176 GLU A O 1
ATOM 1403 N N . LYS A 1 177 ? -13.760 18.618 -20.225 1.00 36.16 177 LYS A N 1
ATOM 1404 C CA . LYS A 1 177 ? -13.157 18.216 -18.940 1.00 36.16 177 LYS A CA 1
ATOM 1405 C C . LYS A 1 177 ? -12.698 16.756 -19.001 1.00 36.16 177 LYS A C 1
ATOM 1407 O O . LYS A 1 177 ? -13.510 15.846 -18.830 1.00 36.16 177 LYS A O 1
ATOM 1412 N N . ALA A 1 178 ? -11.406 16.552 -19.256 1.00 37.22 178 ALA A N 1
ATOM 1413 C CA . ALA A 1 178 ? -10.819 15.230 -19.328 1.00 37.22 178 ALA A CA 1
ATOM 1414 C C . ALA A 1 178 ? -10.986 14.599 -17.945 1.00 37.22 178 ALA A C 1
ATOM 1416 O O . ALA A 1 178 ? -10.486 15.103 -16.938 1.00 37.22 178 ALA A O 1
ATOM 1417 N N . GLY A 1 179 ? -11.810 13.557 -17.887 1.00 37.31 179 GLY A N 1
ATOM 1418 C CA . GLY A 1 179 ? -12.173 12.902 -16.646 1.00 37.31 179 GLY A CA 1
ATOM 1419 C C . GLY A 1 179 ? -10.948 12.328 -15.941 1.00 37.31 179 GLY A C 1
ATOM 1420 O O . GLY A 1 179 ? -10.238 11.515 -16.515 1.00 37.31 179 GLY A O 1
ATOM 1421 N N . PHE A 1 180 ? -10.787 12.741 -14.682 1.00 40.47 180 PHE A N 1
ATOM 1422 C CA . PHE A 1 180 ? -10.168 12.038 -13.551 1.00 40.47 180 PHE A CA 1
ATOM 1423 C C . PHE A 1 180 ? -8.808 11.341 -13.782 1.00 40.47 180 PHE A C 1
ATOM 1425 O O . PHE A 1 180 ? -8.707 10.316 -14.450 1.00 40.47 180 PHE A O 1
ATOM 1432 N N . ALA A 1 181 ? -7.770 11.841 -13.099 1.00 39.28 181 ALA A N 1
ATOM 1433 C CA . ALA A 1 181 ? -6.404 11.318 -13.153 1.00 39.28 181 ALA A CA 1
ATOM 1434 C C . ALA A 1 181 ? -6.274 9.836 -12.692 1.00 39.28 181 ALA A C 1
ATOM 1436 O O . ALA A 1 181 ? -6.931 9.438 -11.723 1.00 39.28 181 ALA A O 1
ATOM 1437 N N . PRO A 1 182 ? -5.367 9.030 -13.293 1.00 44.53 182 PRO A N 1
ATOM 1438 C CA . PRO A 1 182 ? -5.239 7.585 -13.028 1.00 44.53 182 PRO A CA 1
ATOM 1439 C C . PRO A 1 182 ? -4.795 7.208 -11.603 1.00 44.53 182 PRO A C 1
ATOM 1441 O O . PRO A 1 182 ? -5.048 6.093 -11.153 1.00 44.53 182 PRO A O 1
ATOM 1444 N N . GLY A 1 183 ? -4.147 8.124 -10.873 1.00 43.25 183 GLY A N 1
ATOM 1445 C CA . GLY A 1 183 ? -3.658 7.878 -9.509 1.00 43.25 183 GLY A CA 1
ATOM 1446 C C . GLY A 1 183 ? -4.754 7.878 -8.438 1.00 43.25 183 GLY A C 1
ATOM 1447 O O . GLY A 1 183 ? -4.634 7.159 -7.453 1.00 43.25 183 GLY A O 1
ATOM 1448 N N . LYS A 1 184 ? -5.852 8.620 -8.657 1.00 42.59 184 LYS A N 1
ATOM 1449 C CA . LYS A 1 184 ? -7.009 8.696 -7.740 1.00 42.59 184 LYS A CA 1
ATOM 1450 C C . LYS A 1 184 ? -8.102 7.652 -8.036 1.00 42.59 184 LYS A C 1
ATOM 1452 O O . LYS A 1 184 ? -9.132 7.644 -7.377 1.00 42.59 184 LYS A O 1
ATOM 1457 N N . ARG A 1 185 ? -7.908 6.797 -9.052 1.00 42.19 185 ARG A N 1
ATOM 1458 C CA . ARG A 1 185 ? -8.853 5.747 -9.490 1.00 42.19 185 ARG A CA 1
ATOM 1459 C C . ARG A 1 185 ? -8.225 4.351 -9.543 1.00 42.19 185 ARG A C 1
ATOM 1461 O O . ARG A 1 185 ? -8.691 3.495 -10.295 1.00 42.19 185 ARG A O 1
ATOM 1468 N N . CYS A 1 186 ? -7.176 4.084 -8.768 1.00 56.66 186 CYS A N 1
ATOM 1469 C CA . CYS A 1 186 ? -6.842 2.680 -8.534 1.00 56.66 186 CYS A CA 1
ATOM 1470 C C . CYS A 1 186 ? -7.968 2.038 -7.718 1.00 56.66 186 CYS A C 1
ATOM 1472 O O . CYS A 1 186 ? -8.562 2.683 -6.853 1.00 56.66 186 CYS A O 1
ATOM 1474 N N . MET A 1 187 ? -8.315 0.788 -8.038 1.00 54.38 187 MET A N 1
ATOM 1475 C CA . MET A 1 187 ? -9.359 0.079 -7.303 1.00 54.38 187 MET A CA 1
ATOM 1476 C C . MET A 1 187 ? -8.980 0.086 -5.817 1.00 54.38 187 MET A C 1
ATOM 1478 O O . MET A 1 187 ? -7.883 -0.351 -5.471 1.00 54.38 187 MET A O 1
ATOM 1482 N N . MET A 1 188 ? -9.898 0.558 -4.965 1.00 60.47 188 MET A N 1
ATOM 1483 C CA . MET A 1 188 ? -9.811 0.491 -3.498 1.00 60.47 188 MET A CA 1
ATOM 1484 C C . MET A 1 188 ? -8.881 1.514 -2.808 1.00 60.47 188 MET A C 1
ATOM 1486 O O . MET A 1 188 ? -8.603 1.337 -1.632 1.00 60.47 188 MET A O 1
ATOM 1490 N N . SER A 1 189 ? -8.431 2.598 -3.461 1.00 72.75 189 SER A N 1
ATOM 1491 C CA . SER A 1 189 ? -7.535 3.590 -2.816 1.00 72.75 189 SER A CA 1
ATOM 1492 C C . SER A 1 189 ? -8.192 4.478 -1.746 1.00 72.75 189 SER A C 1
ATOM 1494 O O . SER A 1 189 ? -7.486 5.157 -1.006 1.00 72.75 189 SER A O 1
ATOM 1496 N N . GLU A 1 190 ? -9.521 4.507 -1.684 1.00 84.69 190 GLU A N 1
ATOM 1497 C CA . GLU A 1 190 ? -10.324 5.263 -0.716 1.00 84.69 190 GLU A CA 1
ATOM 1498 C C . GLU A 1 190 ? -11.390 4.318 -0.159 1.00 84.69 190 GLU A C 1
ATOM 1500 O O . GLU A 1 190 ? -12.223 3.802 -0.915 1.00 84.69 190 GLU A O 1
ATOM 1505 N N . LEU A 1 191 ? -11.307 4.024 1.141 1.00 85.44 191 LEU A N 1
ATOM 1506 C CA . LEU A 1 191 ? -12.139 3.021 1.802 1.00 85.44 191 LEU A CA 1
ATOM 1507 C C . LEU A 1 191 ? -12.887 3.620 2.987 1.00 85.44 191 LEU A C 1
ATOM 1509 O O . LEU A 1 191 ? -12.285 4.185 3.901 1.00 85.44 191 LEU A O 1
ATOM 1513 N N . LYS A 1 192 ? -14.203 3.410 3.018 1.00 89.38 192 LYS A N 1
ATOM 1514 C CA . LYS A 1 192 ? -15.035 3.752 4.170 1.00 89.38 192 LYS A CA 1
ATOM 1515 C C . LYS A 1 192 ? -14.815 2.754 5.295 1.00 89.38 192 LYS A C 1
ATOM 1517 O O . LYS A 1 192 ? -14.864 1.539 5.080 1.00 89.38 192 LYS A O 1
ATOM 1522 N N . ILE A 1 193 ? -14.604 3.277 6.497 1.00 90.00 193 ILE A N 1
ATOM 1523 C CA . ILE A 1 193 ? -14.349 2.467 7.685 1.00 90.00 193 ILE A CA 1
ATOM 1524 C C . ILE A 1 193 ? -15.666 1.894 8.223 1.00 90.00 193 ILE A C 1
ATOM 1526 O O . ILE A 1 193 ? -16.650 2.603 8.419 1.00 90.00 193 ILE A O 1
ATOM 1530 N N . LEU A 1 194 ? -15.661 0.589 8.480 1.00 89.75 194 LEU A N 1
ATOM 1531 C CA . LEU A 1 194 ? -16.691 -0.156 9.195 1.00 89.75 194 LEU A CA 1
ATOM 1532 C C . LEU A 1 194 ? -16.108 -0.669 10.516 1.00 89.75 194 LEU A C 1
ATOM 1534 O O . LEU A 1 194 ? -14.999 -1.202 10.531 1.00 89.75 194 LEU A O 1
ATOM 1538 N N . ILE A 1 195 ? -16.863 -0.558 11.609 1.00 84.06 195 ILE A N 1
ATOM 1539 C CA . ILE A 1 195 ? -16.461 -0.982 12.966 1.00 84.06 195 ILE A CA 1
ATOM 1540 C C . ILE A 1 195 ? -17.292 -2.189 13.413 1.00 84.06 195 ILE A C 1
ATOM 1542 O O . ILE A 1 195 ? -18.470 -2.280 13.007 1.00 84.06 195 ILE A O 1
#

Nearest PDB structures (foldseek):
  8p94-assembly1_U  TM=3.984E-01  e=1.408E+00  Mus musculus
  4nox-assembly1_A  TM=3.083E-01  e=7.655E+00  Thermochaetoides thermophila DSM 1495

Foldseek 3Di:
DDPPDPPDPPPPPFAAQEQDQCQQVDFAWQFWDAFQNWTKTKTKRWHWDPDPDPQKIWTFKIKIFMDTDDHPWDKAQPDWDADQVQLEIEGEIETNDPHTIDMDGGDMGRLVAWHFYFYDYDFDPPQVVVVHDRVQFWDDDPPDIDGDDHLRPDDLVCVVVVVVVVCPDDDDDDDDSPDDGPRVPTPNRIHRYDD

Radius of gyration: 20.02 Å; Cα contacts (8 Å, |Δi|>4): 380; chains: 1; bounding box: 65×38×57 Å

Sequence (195 aa):
METQTRFSPLEAAPGLIYLGSKAKNYRQVVYASQIYGSFFLVNGTFSTEPSSEEGYQTITTVEFELVNYKGLFNIGLEDVSFDEAKNCFHLHLEALSNATKKTVKNIKVDCSKDLYFIRELAEIKDALKKGVHDDEFFYRDGAYTARRIPHHTLEMDQAEDIVKCIEGTSSTTSSEKAGFAPGKRCMMSELKILI

Solvent-accessible surface area (backbone atoms only — not comparable to full-atom values): 11399 Å² total; per-residue (Å²): 137,84,79,77,76,74,78,68,80,73,77,73,77,76,36,69,41,63,59,25,90,64,18,61,81,42,82,39,74,42,34,33,51,71,57,79,80,14,36,36,37,32,28,39,30,35,37,45,45,84,41,97,50,88,63,35,39,30,32,56,34,36,43,36,40,49,46,72,76,52,55,85,50,44,63,10,39,76,45,70,50,74,42,66,92,69,34,29,35,38,40,32,31,33,65,79,30,84,43,32,63,47,76,46,62,74,42,68,40,59,55,87,45,56,42,34,44,44,68,41,76,52,81,58,80,64,26,70,84,71,76,45,78,52,69,70,47,30,50,74,60,93,91,47,73,46,80,44,79,47,60,73,74,62,50,85,81,48,54,63,58,54,48,53,72,71,48,82,64,81,91,80,86,90,77,74,88,77,78,75,60,74,63,84,63,38,53,43,30,55,18,43,62,40,108